Protein AF-A0A958KLE2-F1 (afdb_monomer_lite)

Sequence (297 aa):
MQRKTDLRILAVGPTTRGDQTWERCFNPDGSVCPERVRSQFVGLYTSLSGVELVMHEGAGDAVFAQDPWTPIYTPNGTGRPRVMLNRMGVASRSGEAEARLGTLRRFFREDEILRMPEGAMHEGGDVIIAWSNEHHCWVYFVGRPCKSKGRTNQAGRDALRVAVEANGNRFEEVDFNACSASGGALHLSTCCGFAGPNSDGVLHVIAGQNQLLDTSPFEAHGIKVLWAPRGEEWGSNVLRLPIQDAPLNVQSGYDGVVRVLMDNGYDNVPMSILNWDEVRKIDGSLTCALCVLQVAG

Secondary structure (DSSP, 8-state):
---S-SEEEE--PPPSS-TTSGGGSS-TTS-S-HHHHHHHHHHHHHHTTTS-B------GGGG-TTTTEEEE--GGG-S--EEEEP--SSGGGTTHHHHTHHHHTTT--GGGEEEPPTT----GGGEEEEEETTTTEEEEEEEEESSS--SS-HHHHHHHHHHHHHTT-EEEEEEE---TTTT--SSHHHHEEEEEE-TTS-EEEEE-TTTBS--HHHHTTTPEEEEPPTT-GGGG--B--SSTTPPEEEETT-HHHHHHHHTTT-TTS-EEEE--HHHHTTT--TTTT-EEEE---

pLDDT: mean 83.5, std 15.29, range [36.09, 98.5]

Radius of gyration: 17.72 Å; chains: 1; bounding box: 44×48×45 Å

Foldseek 3Di:
DADFPFWAWEQADADPPDPPQQCQADDPVPLFDSVVQVVLLVLLVVLQPPHHYDYDHDGHLLLQAQWQKAWQDAQNLPDFTAIEGFAWLDPVCGCSNVSCVVVVVVFDDPVRYHYQDPPFFTTRLQWDWDAQPVQSAIETEGEDEDDDSARGDPSNLVVVQVVNVVRVHHYHYWYFHADPPPDADNHPLQFKAWQAQAPVRQTEIEGEPRGTPDPVRCVVRRYDYFYQDPVLRRQSNWDFDPGPLRAIETEPPRVSVVVSNVVVHNPVRHYRYGHCVSVVVVVDDSNSSIDMYGGRD

Structure (mmCIF, N/CA/C/O backbone):
data_AF-A0A958KLE2-F1
#
_entry.id   AF-A0A958KLE2-F1
#
loop_
_atom_site.group_PDB
_atom_site.id
_atom_site.type_symbol
_atom_site.label_atom_id
_atom_site.label_alt_id
_atom_site.label_comp_id
_atom_site.label_asym_id
_atom_site.label_entity_id
_atom_site.label_seq_id
_atom_site.pdbx_PDB_ins_code
_atom_site.Cartn_x
_atom_site.Cartn_y
_atom_site.Cartn_z
_atom_site.occupancy
_atom_site.B_iso_or_equiv
_atom_site.auth_seq_id
_atom_site.auth_comp_id
_atom_site.auth_asym_id
_atom_site.auth_atom_id
_atom_site.pdbx_PDB_model_num
ATOM 1 N N . MET A 1 1 ? -16.958 -7.853 -5.750 1.00 45.19 1 MET A N 1
ATOM 2 C CA . MET A 1 1 ? -16.789 -6.391 -5.919 1.00 45.19 1 MET A CA 1
ATOM 3 C C . MET A 1 1 ? -17.741 -5.692 -4.951 1.00 45.19 1 MET A C 1
ATOM 5 O O . MET A 1 1 ? -18.947 -5.871 -5.080 1.00 45.19 1 MET A O 1
ATOM 9 N N . GLN A 1 2 ? -17.219 -5.037 -3.911 1.00 45.16 2 GLN A N 1
ATOM 10 C CA . GLN A 1 2 ? -18.017 -4.389 -2.857 1.00 45.16 2 GLN A CA 1
ATOM 11 C C . GLN A 1 2 ? -18.715 -3.123 -3.378 1.00 45.16 2 GLN A C 1
ATOM 13 O O . GLN A 1 2 ? -18.197 -2.441 -4.261 1.00 45.16 2 GLN A O 1
ATOM 18 N N . ARG A 1 3 ? -19.898 -2.814 -2.828 1.00 39.34 3 ARG A N 1
ATOM 19 C CA . ARG A 1 3 ? -20.612 -1.559 -3.104 1.00 39.34 3 ARG A CA 1
ATOM 20 C C . ARG A 1 3 ? -19.790 -0.376 -2.584 1.00 39.34 3 ARG A C 1
ATOM 22 O O . ARG A 1 3 ? -19.204 -0.451 -1.513 1.00 39.34 3 ARG A O 1
ATOM 29 N N . LYS A 1 4 ? -19.804 0.703 -3.363 1.00 44.75 4 LYS A N 1
ATOM 30 C CA . LYS A 1 4 ? -19.046 1.966 -3.274 1.00 44.75 4 LYS A CA 1
ATOM 31 C C . LYS A 1 4 ? -19.125 2.775 -1.966 1.00 44.75 4 LYS A C 1
ATOM 33 O O . LYS A 1 4 ? -18.672 3.914 -1.956 1.00 44.75 4 LYS A O 1
ATOM 38 N N . THR A 1 5 ? -19.731 2.279 -0.901 1.00 45.41 5 THR A N 1
ATOM 39 C CA . THR A 1 5 ? -20.082 3.119 0.246 1.00 45.41 5 THR A CA 1
ATOM 40 C C . THR A 1 5 ? -19.081 2.910 1.380 1.00 45.41 5 THR A C 1
ATOM 42 O O . THR A 1 5 ? -19.018 1.824 1.949 1.00 45.41 5 THR A O 1
ATOM 45 N N . ASP A 1 6 ? -18.302 3.968 1.648 1.00 61.88 6 ASP A N 1
ATOM 46 C CA . ASP A 1 6 ? -17.574 4.274 2.899 1.00 61.88 6 ASP A CA 1
ATOM 47 C C . ASP A 1 6 ? -16.031 4.125 2.900 1.00 61.88 6 ASP A C 1
ATOM 49 O O . ASP A 1 6 ? -15.389 4.063 3.951 1.00 61.88 6 ASP A O 1
ATOM 53 N N . LEU A 1 7 ? -15.387 4.148 1.726 1.00 63.34 7 LEU A N 1
ATOM 54 C CA . LEU A 1 7 ? -13.928 4.329 1.617 1.00 63.34 7 LEU A CA 1
ATOM 55 C C . LEU A 1 7 ? -13.588 5.798 1.306 1.00 63.34 7 LEU A C 1
ATOM 57 O O . LEU A 1 7 ? -14.088 6.358 0.331 1.00 63.34 7 LEU A O 1
ATOM 61 N N . ARG A 1 8 ? -12.720 6.420 2.116 1.00 67.38 8 ARG A N 1
ATOM 62 C CA . ARG A 1 8 ? -12.165 7.773 1.902 1.00 67.38 8 ARG A CA 1
ATOM 63 C C . ARG A 1 8 ? -10.648 7.700 1.838 1.00 67.38 8 ARG A C 1
ATOM 65 O O . ARG A 1 8 ? -10.031 6.985 2.616 1.00 67.38 8 ARG A O 1
ATOM 72 N N . ILE A 1 9 ? -10.008 8.454 0.954 1.00 64.88 9 ILE A N 1
ATOM 73 C CA . ILE A 1 9 ? -8.556 8.333 0.786 1.00 64.88 9 ILE A CA 1
ATOM 74 C C . ILE A 1 9 ? -7.879 9.552 1.378 1.00 64.88 9 ILE A C 1
ATOM 76 O O . ILE A 1 9 ? -8.063 10.694 0.962 1.00 64.88 9 ILE A O 1
ATOM 80 N N . LEU A 1 10 ? -7.066 9.284 2.387 1.00 64.44 10 LEU A N 1
ATOM 81 C CA . LEU A 1 10 ? -6.225 10.277 3.004 1.00 64.44 10 LEU A CA 1
ATOM 82 C C . LEU A 1 10 ? -4.950 10.416 2.174 1.00 64.44 10 LEU A C 1
ATOM 84 O O . LEU A 1 10 ? -4.008 9.635 2.286 1.00 64.44 10 LEU A O 1
ATOM 88 N N . ALA A 1 11 ? -4.928 11.431 1.323 1.00 61.03 11 ALA A N 1
ATOM 89 C CA . ALA A 1 11 ? -3.731 11.832 0.607 1.00 61.03 11 ALA A CA 1
ATOM 90 C C . ALA A 1 11 ? -3.009 12.911 1.412 1.00 61.03 11 ALA A C 1
ATOM 92 O O . ALA A 1 11 ? -3.401 14.076 1.399 1.00 61.03 11 ALA A O 1
ATOM 93 N N . VAL A 1 12 ? -1.942 12.547 2.119 1.00 55.44 12 VAL A N 1
ATOM 94 C CA . VAL A 1 12 ? -1.115 13.558 2.787 1.00 55.44 12 VAL A CA 1
ATOM 95 C C . VAL A 1 12 ? -0.144 14.121 1.758 1.00 55.44 12 VAL A C 1
ATOM 97 O O . VAL A 1 12 ? 0.972 13.648 1.607 1.00 55.44 12 VAL A O 1
ATOM 100 N N . GLY A 1 13 ? -0.585 15.142 1.029 1.00 49.88 13 GLY A N 1
ATOM 101 C CA . GLY A 1 13 ? 0.318 16.011 0.283 1.00 49.88 13 GLY A CA 1
ATOM 102 C C . GLY A 1 13 ? 0.512 17.343 1.005 1.00 49.88 13 GLY A C 1
ATOM 103 O O . GLY A 1 13 ? -0.393 17.763 1.731 1.00 49.88 13 GLY A O 1
ATOM 104 N N . PRO A 1 14 ? 1.624 18.057 0.759 1.00 46.06 14 PRO A N 1
ATOM 105 C CA . PRO A 1 14 ? 1.741 19.460 1.130 1.00 46.06 14 PRO A CA 1
ATOM 106 C C . PRO A 1 14 ? 0.511 20.199 0.605 1.00 46.06 14 PRO A C 1
ATOM 108 O O . PRO A 1 14 ? 0.087 19.981 -0.538 1.00 46.06 14 PRO A O 1
ATOM 111 N N . THR A 1 15 ? -0.108 21.040 1.432 1.00 40.16 15 THR A N 1
ATOM 112 C CA . THR A 1 15 ? -1.260 21.812 0.976 1.00 40.16 15 THR A CA 1
ATOM 113 C C . THR A 1 15 ? -0.861 22.645 -0.235 1.00 40.16 15 THR A C 1
ATOM 115 O O . THR A 1 15 ? 0.204 23.254 -0.297 1.00 40.16 15 THR A O 1
ATOM 118 N N . THR A 1 16 ? -1.744 22.686 -1.228 1.00 41.38 16 THR A N 1
ATOM 119 C CA . THR A 1 16 ? -1.600 23.523 -2.427 1.00 41.38 16 THR A CA 1
ATOM 120 C C . THR A 1 16 ? -1.745 25.020 -2.124 1.00 41.38 16 THR A C 1
ATOM 122 O O . THR A 1 16 ? -1.714 25.838 -3.043 1.00 41.38 16 THR A O 1
ATOM 125 N N . ARG A 1 17 ? -1.922 25.396 -0.849 1.00 36.09 17 ARG A N 1
ATOM 126 C CA . ARG A 1 17 ? -2.087 26.775 -0.393 1.00 36.09 17 ARG A CA 1
ATOM 127 C C . ARG A 1 17 ? -0.747 27.344 0.071 1.00 36.09 17 ARG A C 1
ATOM 129 O O . ARG A 1 17 ? -0.400 27.254 1.240 1.00 36.09 17 ARG A O 1
ATOM 136 N N . GLY A 1 18 ? -0.057 27.992 -0.863 1.00 40.31 18 GLY A N 1
ATOM 137 C CA . GLY A 1 18 ? 1.113 28.830 -0.604 1.00 40.31 18 GLY A CA 1
ATOM 138 C C . GLY A 1 18 ? 2.408 28.225 -1.136 1.00 40.31 18 GLY A C 1
ATOM 139 O O . GLY A 1 18 ? 2.685 27.047 -0.945 1.00 40.31 18 GLY A O 1
ATOM 140 N N . ASP A 1 19 ? 3.220 29.055 -1.786 1.00 44.06 19 ASP A N 1
ATOM 141 C CA . ASP A 1 19 ? 4.473 28.649 -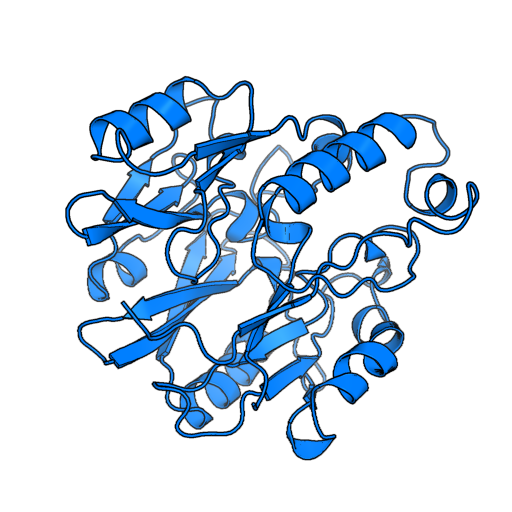2.437 1.00 44.06 19 ASP A CA 1
ATOM 142 C C . ASP A 1 19 ? 5.565 28.175 -1.451 1.00 44.06 19 ASP A C 1
ATOM 144 O O . ASP A 1 19 ? 6.591 27.652 -1.865 1.00 44.06 19 ASP A O 1
ATOM 148 N N . GLN A 1 20 ? 5.337 28.284 -0.136 1.00 43.31 20 GLN A N 1
ATOM 149 C CA . GLN A 1 20 ? 6.356 28.067 0.902 1.00 43.31 20 GLN A CA 1
ATOM 150 C C . GLN A 1 20 ? 6.377 26.656 1.531 1.00 43.31 20 GLN A C 1
ATOM 152 O O . GLN A 1 20 ? 7.284 26.355 2.309 1.00 43.31 20 GLN A O 1
ATOM 157 N N . THR A 1 21 ? 5.405 25.778 1.248 1.00 48.81 21 THR A N 1
ATOM 158 C CA . THR A 1 21 ? 5.338 24.423 1.848 1.00 48.81 21 THR A CA 1
ATOM 159 C C . THR A 1 21 ? 6.191 23.386 1.114 1.00 48.81 21 THR A C 1
ATOM 161 O O . THR A 1 21 ? 6.756 22.499 1.754 1.00 48.81 21 THR A O 1
ATOM 164 N N . TRP A 1 22 ? 6.349 23.508 -0.206 1.00 49.12 22 TRP A N 1
ATOM 165 C CA . TRP A 1 22 ? 7.116 22.542 -1.005 1.00 49.12 22 TRP A CA 1
ATOM 166 C C . TRP A 1 22 ? 8.630 22.670 -0.796 1.00 49.12 22 TRP A C 1
ATOM 168 O O . TRP A 1 22 ? 9.321 21.658 -0.772 1.00 49.12 22 TRP A O 1
ATOM 178 N N . GLU A 1 23 ? 9.144 23.877 -0.542 1.00 48.19 23 GLU A N 1
ATOM 179 C CA . GLU A 1 23 ? 10.575 24.119 -0.278 1.00 48.19 23 GLU A CA 1
ATOM 180 C C . GLU A 1 23 ? 11.075 23.453 1.017 1.00 48.19 23 GLU A C 1
ATOM 182 O O . GLU A 1 23 ? 12.264 23.183 1.160 1.00 48.19 23 GLU A O 1
ATOM 187 N N . ARG A 1 24 ? 10.172 23.147 1.961 1.00 47.25 24 ARG A N 1
ATOM 188 C CA . ARG A 1 24 ? 10.500 22.532 3.262 1.00 47.25 24 ARG A CA 1
ATOM 189 C C . ARG A 1 24 ? 10.451 21.004 3.264 1.00 47.25 24 ARG A C 1
ATOM 191 O O . ARG A 1 24 ? 10.742 20.393 4.291 1.00 47.25 24 ARG A O 1
ATOM 198 N N . CYS A 1 25 ? 10.030 20.385 2.163 1.00 50.00 25 CYS A N 1
ATOM 199 C CA . CYS A 1 25 ? 9.857 18.934 2.085 1.00 50.00 25 CYS A CA 1
ATOM 200 C C . CYS A 1 25 ? 11.073 18.198 1.504 1.00 50.00 25 CYS A C 1
ATOM 202 O O . CYS A 1 25 ? 11.078 16.974 1.497 1.00 50.00 25 CYS A O 1
ATOM 204 N N . PHE A 1 26 ? 12.107 18.913 1.044 1.00 60.56 26 PHE A N 1
ATOM 205 C CA . PHE A 1 26 ? 13.147 18.334 0.191 1.00 60.56 26 PHE A CA 1
ATOM 206 C C . PHE A 1 26 ? 14.554 18.835 0.534 1.00 60.56 26 PHE A C 1
ATOM 208 O O . PHE A 1 26 ? 14.713 19.903 1.126 1.00 60.56 26 PHE A O 1
ATOM 215 N N . ASN A 1 27 ? 15.568 18.029 0.195 1.00 52.06 27 ASN A N 1
ATOM 216 C CA . ASN A 1 27 ? 16.957 18.244 0.601 1.00 52.06 27 ASN A CA 1
ATOM 217 C C . ASN A 1 27 ? 17.449 19.672 0.271 1.00 52.06 27 ASN A C 1
ATOM 219 O O . ASN A 1 27 ? 17.323 20.107 -0.878 1.00 52.06 27 ASN A O 1
ATOM 223 N N . PRO A 1 28 ? 18.085 20.383 1.226 1.00 46.16 28 PRO A N 1
ATOM 224 C CA . PRO A 1 28 ? 18.619 21.731 1.006 1.00 46.16 28 PRO A CA 1
ATOM 225 C C . PRO A 1 28 ? 19.746 21.802 -0.040 1.00 46.16 28 PRO A C 1
ATOM 227 O O . PRO A 1 28 ? 20.159 22.894 -0.418 1.00 46.16 28 PRO A O 1
ATOM 230 N N . ASP A 1 29 ? 20.273 20.652 -0.474 1.00 59.03 29 ASP A N 1
ATOM 231 C CA . ASP A 1 29 ? 21.365 20.536 -1.445 1.00 59.03 29 ASP A CA 1
ATOM 232 C C . ASP A 1 29 ? 20.912 20.663 -2.913 1.00 59.03 29 ASP A C 1
ATOM 234 O O . ASP A 1 29 ? 21.751 20.672 -3.813 1.00 59.03 29 ASP A O 1
ATOM 238 N N . GLY A 1 30 ? 19.601 20.767 -3.167 1.00 56.78 30 GLY A N 1
ATOM 239 C CA . GLY A 1 30 ? 19.040 20.905 -4.513 1.00 56.78 30 GLY A CA 1
ATOM 240 C C . GLY A 1 30 ? 19.018 19.611 -5.336 1.00 56.78 30 GLY A C 1
ATOM 241 O O . GLY A 1 30 ? 18.778 19.664 -6.541 1.00 56.78 30 GLY A O 1
ATOM 242 N N . SER A 1 31 ? 19.241 18.444 -4.718 1.00 66.94 31 SER A N 1
ATOM 243 C CA . SER A 1 31 ? 19.187 17.130 -5.391 1.00 66.94 31 SER A CA 1
ATOM 244 C C . SER A 1 31 ? 17.811 16.794 -5.995 1.00 66.94 31 SER A C 1
ATOM 246 O O . SER A 1 31 ? 17.706 15.997 -6.936 1.00 66.94 31 SER A O 1
ATOM 248 N N . VAL A 1 32 ? 16.762 17.446 -5.497 1.00 71.25 32 VAL A N 1
ATOM 249 C CA . VAL A 1 32 ? 15.355 17.274 -5.876 1.00 71.25 32 VAL A CA 1
ATOM 250 C C . VAL A 1 32 ? 14.765 18.597 -6.347 1.00 71.25 32 VAL A C 1
ATOM 252 O O . VAL A 1 32 ? 15.048 19.648 -5.779 1.00 71.25 32 VAL A O 1
ATOM 255 N N . CYS A 1 33 ? 13.922 18.545 -7.381 1.00 73.94 33 CYS A N 1
ATOM 256 C CA . CYS A 1 33 ? 13.215 19.716 -7.901 1.00 73.94 33 CYS A CA 1
ATOM 257 C C . CYS A 1 33 ? 11.789 19.795 -7.313 1.00 73.94 33 CYS A C 1
ATOM 259 O O . CYS A 1 33 ? 10.930 19.010 -7.730 1.00 73.94 33 CYS A O 1
ATOM 261 N N . PRO A 1 34 ? 11.488 20.740 -6.396 1.00 72.75 34 PRO A N 1
ATOM 262 C CA . PRO A 1 34 ? 10.192 20.791 -5.708 1.00 72.75 34 PRO A CA 1
ATOM 263 C C . PRO A 1 34 ? 8.994 20.946 -6.652 1.00 72.75 34 PRO A C 1
ATOM 265 O O . PRO A 1 34 ? 7.952 20.329 -6.442 1.00 72.75 34 PRO A O 1
ATOM 268 N N . GLU A 1 35 ? 9.145 21.721 -7.730 1.00 76.56 35 GLU A N 1
ATOM 269 C CA . GLU A 1 35 ? 8.100 21.903 -8.747 1.00 76.56 35 GLU A CA 1
ATOM 270 C C . GLU A 1 35 ? 7.772 20.601 -9.478 1.00 76.56 35 GLU A C 1
ATOM 272 O O . GLU A 1 35 ? 6.602 20.281 -9.708 1.00 76.56 35 GLU A O 1
ATOM 277 N N . ARG A 1 36 ? 8.802 19.819 -9.820 1.00 82.88 36 ARG A N 1
ATOM 278 C CA . ARG A 1 36 ? 8.600 18.512 -10.441 1.00 82.88 36 ARG A CA 1
ATOM 279 C C . ARG A 1 36 ? 7.947 17.556 -9.462 1.00 82.88 36 ARG A C 1
ATOM 281 O O . ARG A 1 36 ? 6.964 16.940 -9.846 1.00 82.88 36 ARG A O 1
ATOM 288 N N . VAL A 1 37 ? 8.402 17.489 -8.208 1.00 80.38 37 VAL A N 1
ATOM 289 C CA . VAL A 1 37 ? 7.748 16.654 -7.188 1.00 80.38 37 VAL A CA 1
ATOM 290 C C . VAL A 1 37 ? 6.266 17.019 -7.065 1.00 80.38 37 VAL A C 1
ATOM 292 O O . VAL A 1 37 ? 5.408 16.147 -7.177 1.00 80.38 37 VAL A O 1
ATOM 295 N N . ARG A 1 38 ? 5.935 18.311 -6.958 1.00 79.62 38 ARG A N 1
ATOM 296 C CA . ARG A 1 38 ? 4.542 18.779 -6.948 1.00 79.62 38 ARG A CA 1
ATOM 297 C C . ARG A 1 38 ? 3.756 18.279 -8.162 1.00 79.62 38 ARG A C 1
ATOM 299 O O . ARG A 1 38 ? 2.644 17.785 -7.998 1.00 79.62 38 ARG A O 1
ATOM 306 N N . SER A 1 39 ? 4.322 18.386 -9.362 1.00 84.06 39 SER A N 1
ATOM 307 C CA . SER A 1 39 ? 3.691 17.898 -10.595 1.00 84.06 39 SER A CA 1
ATOM 308 C C . SER A 1 39 ? 3.446 16.382 -10.569 1.00 84.06 39 SER A C 1
ATOM 310 O O . SER A 1 39 ? 2.368 15.927 -10.950 1.00 84.06 39 SER A O 1
ATOM 312 N N . GLN A 1 40 ? 4.389 15.599 -10.035 1.00 88.19 40 GLN A N 1
ATOM 313 C CA . GLN A 1 40 ? 4.259 14.142 -9.889 1.00 88.19 40 GLN A CA 1
ATOM 314 C C . GLN A 1 40 ? 3.117 13.760 -8.929 1.00 88.19 40 GLN A C 1
ATOM 316 O O . GLN A 1 40 ? 2.287 12.910 -9.263 1.00 88.19 40 GLN A O 1
ATOM 321 N N . PHE A 1 41 ? 2.995 14.453 -7.791 1.00 85.44 41 PHE A N 1
ATOM 322 C CA . PHE A 1 41 ? 1.872 14.276 -6.860 1.00 85.44 41 PHE A CA 1
ATOM 323 C C . PHE A 1 41 ? 0.529 14.688 -7.473 1.00 85.44 41 PHE A C 1
ATOM 325 O O . PHE A 1 41 ? -0.457 13.972 -7.322 1.00 85.44 41 PHE A O 1
ATOM 332 N N . VAL A 1 42 ? 0.477 15.807 -8.204 1.00 84.06 42 VAL A N 1
ATOM 333 C CA . VAL A 1 42 ? -0.739 16.233 -8.921 1.00 84.06 42 VAL A CA 1
ATOM 334 C C . VAL A 1 42 ? -1.155 15.194 -9.964 1.00 84.06 42 VAL A C 1
ATOM 336 O O . VAL A 1 42 ? -2.346 14.896 -10.072 1.00 84.06 42 VAL A O 1
ATOM 339 N N . GLY A 1 43 ? -0.199 14.612 -10.694 1.00 87.94 43 GLY A N 1
ATOM 340 C CA . GLY A 1 43 ? -0.454 13.526 -11.641 1.00 87.94 43 GLY A CA 1
ATOM 341 C C . GLY A 1 43 ? -1.101 12.317 -10.966 1.00 87.94 43 GLY A C 1
ATOM 342 O O . GLY A 1 43 ? -2.148 11.851 -11.419 1.00 87.94 43 GLY A O 1
ATOM 343 N N . LEU A 1 44 ? -0.547 11.877 -9.830 1.00 88.62 44 LEU A N 1
ATOM 344 C CA . LEU A 1 44 ? -1.151 10.815 -9.027 1.00 88.62 44 LEU A CA 1
ATOM 345 C C . LEU A 1 44 ? -2.558 11.200 -8.568 1.00 88.62 44 LEU A C 1
ATOM 347 O O . LEU A 1 44 ? -3.497 10.474 -8.855 1.00 88.62 44 LEU A O 1
ATOM 351 N N . TYR A 1 45 ? -2.755 12.348 -7.926 1.00 84.94 45 TYR A N 1
ATOM 352 C CA . TYR A 1 45 ? -4.070 12.742 -7.406 1.00 84.94 45 TYR A CA 1
ATOM 353 C C . TYR A 1 45 ? -5.139 12.878 -8.491 1.00 84.94 45 TYR A C 1
ATOM 355 O O . TYR A 1 45 ? -6.291 12.514 -8.265 1.00 84.94 45 TYR A O 1
ATOM 363 N N . THR A 1 46 ? -4.755 13.332 -9.683 1.00 85.69 46 THR A N 1
ATOM 364 C CA . THR A 1 46 ? -5.658 13.423 -10.838 1.00 85.69 46 THR A CA 1
ATOM 365 C C . THR A 1 46 ? -6.095 12.039 -11.326 1.00 85.69 46 THR A C 1
ATOM 367 O O . THR A 1 46 ? -7.240 11.877 -11.744 1.00 85.69 46 THR A O 1
ATOM 370 N N . SER A 1 47 ? -5.226 11.025 -11.226 1.00 87.19 47 SER A N 1
ATOM 371 C CA . SER A 1 47 ? -5.576 9.639 -11.575 1.00 87.19 47 SER A CA 1
ATOM 372 C C . SER A 1 47 ? -6.630 9.030 -10.637 1.00 87.19 47 SER A C 1
ATOM 374 O O . SER A 1 47 ? -7.398 8.163 -11.046 1.00 87.19 47 SER A O 1
ATOM 376 N N . LEU A 1 48 ? -6.731 9.507 -9.391 1.00 81.50 48 LEU A N 1
ATOM 377 C CA . LEU A 1 48 ? -7.633 8.964 -8.364 1.00 81.50 48 LEU A CA 1
ATOM 378 C C . LEU A 1 48 ? -9.040 9.577 -8.448 1.00 81.50 48 LEU A C 1
ATOM 380 O O . LEU A 1 48 ? -9.673 9.855 -7.430 1.00 81.50 48 LEU A O 1
ATOM 384 N N . SER A 1 49 ? -9.533 9.833 -9.661 1.00 69.81 49 SER A N 1
ATOM 385 C CA . SER A 1 49 ? -10.843 10.454 -9.871 1.00 69.81 49 SER A CA 1
ATOM 386 C C . SER A 1 49 ? -11.968 9.684 -9.156 1.00 69.81 49 SER A C 1
ATOM 388 O O . SER A 1 49 ? -11.973 8.455 -9.115 1.00 69.81 49 SER A O 1
ATOM 390 N N . GLY A 1 50 ? -12.930 10.409 -8.576 1.00 67.31 50 GLY A N 1
ATOM 391 C CA . GLY A 1 50 ? -14.055 9.807 -7.843 1.00 67.31 50 GLY A CA 1
ATOM 392 C C . GLY A 1 50 ? -13.773 9.473 -6.375 1.00 67.31 50 GLY A C 1
ATOM 393 O O . GLY A 1 50 ? -14.595 8.819 -5.735 1.00 67.31 50 GLY A O 1
ATOM 394 N N . VAL A 1 51 ? -12.646 9.941 -5.840 1.00 72.00 51 VAL A N 1
ATOM 395 C CA . VAL A 1 51 ? -12.227 9.754 -4.452 1.00 72.00 51 VAL A CA 1
ATOM 396 C C . VAL A 1 51 ? -12.149 11.099 -3.731 1.00 72.00 51 VAL A C 1
ATOM 398 O O . VAL A 1 51 ? -11.632 12.073 -4.274 1.00 72.00 51 VAL A O 1
ATOM 401 N N . GLU A 1 52 ? -12.626 11.158 -2.485 1.00 75.50 52 GLU A N 1
ATOM 402 C CA . GLU A 1 52 ? -12.374 12.311 -1.616 1.00 75.50 52 GLU A CA 1
ATOM 403 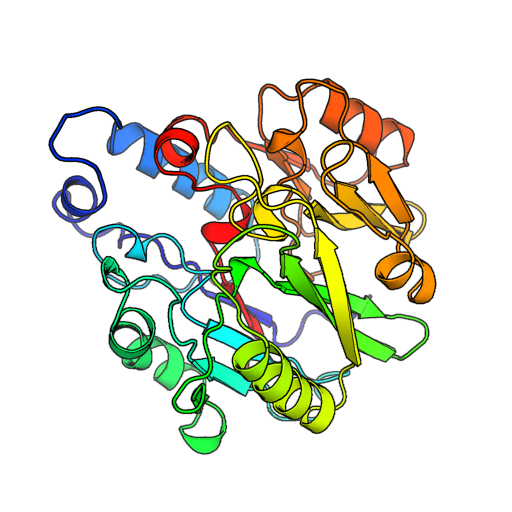C C . GLU A 1 52 ? -10.917 12.293 -1.141 1.00 75.50 52 GLU A C 1
ATOM 405 O O . GLU A 1 52 ? -10.512 11.364 -0.440 1.00 75.50 52 GLU A O 1
ATOM 410 N N . LEU A 1 53 ? -10.154 13.325 -1.513 1.00 75.44 53 LEU A N 1
ATOM 411 C CA . LEU A 1 53 ? -8.781 13.543 -1.062 1.00 75.44 53 LEU A CA 1
ATOM 412 C C . LEU A 1 53 ? -8.765 14.503 0.126 1.00 75.44 53 LEU A C 1
ATOM 414 O O . LEU A 1 53 ? -9.257 15.631 0.046 1.00 75.44 53 LEU A O 1
ATOM 418 N N . VAL A 1 54 ? -8.147 14.073 1.220 1.00 75.25 54 VAL A N 1
ATOM 419 C CA . VAL A 1 54 ? -7.986 14.892 2.424 1.00 75.25 54 VAL A CA 1
ATOM 420 C C . VAL A 1 54 ? -6.522 15.284 2.576 1.00 75.25 54 VAL A C 1
ATOM 422 O O . VAL A 1 54 ? -5.693 14.440 2.878 1.00 75.25 54 VAL A O 1
ATOM 425 N N . MET A 1 55 ? -6.216 16.569 2.409 1.00 73.69 55 MET A N 1
ATOM 426 C CA . MET A 1 55 ? -4.847 17.089 2.520 1.00 73.69 55 MET A CA 1
ATOM 427 C C . MET A 1 55 ? -4.469 17.380 3.979 1.00 73.69 55 MET A C 1
ATOM 429 O O . MET A 1 55 ? -5.305 17.851 4.758 1.00 73.69 55 MET A O 1
ATOM 433 N N . HIS A 1 56 ? -3.202 17.157 4.333 1.00 70.31 56 HIS A N 1
ATOM 434 C CA . HIS A 1 56 ? -2.638 17.487 5.643 1.00 70.31 56 HIS A CA 1
ATOM 435 C C . HIS A 1 56 ? -1.304 18.223 5.485 1.00 70.31 56 HIS A C 1
ATOM 437 O O . HIS A 1 56 ? -0.469 17.842 4.671 1.00 70.31 56 HIS A O 1
ATOM 443 N N . GLU A 1 57 ? -1.104 19.273 6.276 1.00 67.81 57 GLU A N 1
ATOM 444 C CA . GLU A 1 57 ? 0.110 20.091 6.239 1.00 67.81 57 GLU A CA 1
ATOM 445 C C . GLU A 1 57 ? 1.252 19.435 7.010 1.00 67.81 57 GLU A C 1
ATOM 447 O O . GLU A 1 57 ? 1.117 19.150 8.194 1.00 67.81 57 GLU A O 1
ATOM 452 N N . GLY A 1 58 ? 2.397 19.248 6.355 1.00 66.06 58 GLY A N 1
ATOM 453 C CA . GLY A 1 58 ? 3.601 18.693 6.965 1.00 66.06 58 GLY A CA 1
ATOM 454 C C . GLY A 1 58 ? 4.877 19.201 6.292 1.00 66.06 58 GLY A C 1
ATOM 455 O O . GLY A 1 58 ? 4.816 19.970 5.333 1.00 66.06 58 GLY A O 1
ATOM 456 N N . ALA A 1 59 ? 6.030 18.779 6.811 1.00 61.16 59 ALA A N 1
ATOM 457 C CA . ALA A 1 59 ? 7.356 19.085 6.270 1.00 61.16 59 ALA A CA 1
ATOM 458 C C . ALA A 1 59 ? 8.236 17.822 6.220 1.00 61.16 59 ALA A C 1
ATOM 460 O O . ALA A 1 59 ? 7.977 16.858 6.941 1.00 61.16 59 ALA A O 1
ATOM 461 N N . GLY A 1 60 ? 9.284 17.837 5.393 1.00 67.69 60 GLY A N 1
ATOM 462 C CA . GLY A 1 60 ? 10.167 16.687 5.149 1.00 67.69 60 GLY A CA 1
ATOM 463 C C . GLY A 1 60 ? 9.433 15.457 4.599 1.00 67.69 60 GLY A C 1
ATOM 464 O O . GLY A 1 60 ? 8.535 15.582 3.764 1.00 67.69 60 GLY A O 1
ATOM 465 N N . ASP A 1 61 ? 9.752 14.284 5.155 1.00 70.25 61 ASP A N 1
ATOM 466 C CA . ASP A 1 61 ? 9.119 12.984 4.858 1.00 70.25 61 ASP A CA 1
ATOM 467 C C . A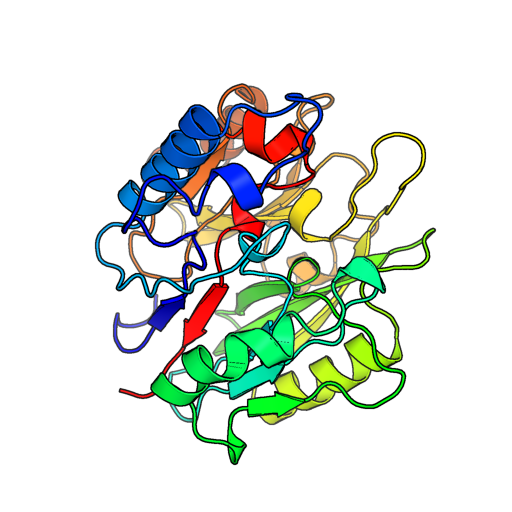SP A 1 61 ? 7.623 12.943 5.196 1.00 70.25 61 ASP A C 1
ATOM 469 O O . ASP A 1 61 ? 6.955 11.925 4.997 1.00 70.25 61 ASP A O 1
ATOM 473 N N . ALA A 1 62 ? 7.053 14.053 5.683 1.00 66.25 62 ALA A N 1
ATOM 474 C CA . ALA A 1 62 ? 5.651 14.096 6.019 1.00 66.25 62 ALA A CA 1
ATOM 475 C C . ALA A 1 62 ? 4.730 13.836 4.814 1.00 66.25 62 ALA A C 1
ATOM 477 O O . ALA A 1 62 ? 3.592 13.403 4.994 1.00 66.25 62 ALA A O 1
ATOM 478 N N . VAL A 1 63 ? 5.229 14.057 3.597 1.00 72.06 63 VAL A N 1
ATOM 479 C CA . VAL A 1 63 ? 4.538 13.736 2.343 1.00 72.06 63 VAL A CA 1
ATOM 480 C C . VAL A 1 63 ? 4.299 12.228 2.148 1.00 72.06 63 VAL A C 1
ATOM 482 O O . VAL A 1 63 ? 3.436 11.820 1.372 1.00 72.06 63 VAL A O 1
ATOM 485 N N . PHE A 1 64 ? 5.016 11.376 2.883 1.00 82.19 64 PHE A N 1
ATOM 486 C CA . PHE A 1 64 ? 4.795 9.935 2.884 1.00 82.19 64 PHE A CA 1
ATOM 487 C C . PHE A 1 64 ? 3.686 9.564 3.868 1.00 82.19 64 PHE A C 1
ATOM 489 O O . PHE A 1 64 ? 3.915 9.150 5.005 1.00 82.19 64 PHE A O 1
ATOM 496 N N . ALA A 1 65 ? 2.451 9.760 3.405 1.00 83.94 65 ALA A N 1
ATOM 497 C CA . ALA A 1 65 ? 1.209 9.492 4.119 1.00 83.94 65 ALA A CA 1
ATOM 498 C C . ALA A 1 65 ? 1.068 8.053 4.634 1.00 83.94 65 ALA A C 1
ATOM 500 O O . ALA A 1 65 ? 0.294 7.825 5.561 1.00 83.94 65 ALA A O 1
ATOM 501 N N . GLN A 1 66 ? 1.729 7.088 3.992 1.00 88.81 66 GLN A N 1
ATOM 502 C CA . GLN A 1 66 ? 1.510 5.667 4.252 1.00 88.81 66 GLN A CA 1
ATOM 503 C C . GLN A 1 66 ? 2.066 5.223 5.608 1.00 88.81 66 GLN A C 1
ATOM 505 O O . GLN A 1 66 ? 1.426 4.444 6.302 1.00 88.81 66 GLN A O 1
ATOM 510 N N . ASP A 1 67 ? 3.243 5.705 6.004 1.00 90.56 67 ASP A N 1
ATOM 511 C CA . ASP A 1 67 ? 3.976 5.107 7.125 1.00 90.56 67 ASP A CA 1
ATOM 512 C C . ASP A 1 67 ? 3.441 5.422 8.530 1.00 90.56 67 ASP A C 1
ATOM 514 O O . ASP A 1 67 ? 3.415 4.504 9.357 1.00 90.56 67 ASP A O 1
ATOM 518 N N . PRO A 1 68 ? 3.005 6.662 8.839 1.00 90.12 68 PRO A N 1
ATOM 519 C CA . PRO A 1 68 ? 2.647 7.064 10.202 1.00 90.12 68 PRO A CA 1
ATOM 520 C C . PRO A 1 68 ? 1.400 6.386 10.780 1.00 90.12 68 PRO A C 1
ATOM 522 O O . PRO A 1 68 ? 1.129 6.522 11.976 1.00 90.12 68 PRO A O 1
ATOM 525 N N . TRP A 1 69 ? 0.633 5.656 9.973 1.00 89.81 69 TRP A N 1
ATOM 526 C CA . TRP A 1 69 ? -0.536 4.919 10.438 1.00 89.81 69 TRP A CA 1
ATOM 527 C C . TRP A 1 69 ? -0.839 3.695 9.579 1.00 89.81 69 TRP A C 1
ATOM 529 O O . TRP A 1 69 ? -0.419 3.602 8.432 1.00 89.81 69 TRP A O 1
ATOM 539 N N . THR A 1 70 ? -1.631 2.776 10.121 1.00 94.12 70 THR A N 1
ATOM 540 C CA . THR A 1 70 ? -2.135 1.613 9.386 1.00 94.12 70 THR A CA 1
ATOM 541 C C . THR A 1 70 ? -3.654 1.553 9.532 1.00 94.12 70 THR A C 1
ATOM 543 O O . THR A 1 70 ? -4.151 1.429 10.657 1.00 94.12 70 THR A O 1
ATOM 546 N N . PRO A 1 71 ? -4.425 1.667 8.436 1.00 93.12 71 PRO A N 1
ATOM 547 C CA . PRO A 1 71 ? -5.874 1.557 8.503 1.00 93.12 71 PRO A CA 1
ATOM 548 C C . PRO A 1 71 ? -6.277 0.116 8.819 1.00 93.12 71 PRO A C 1
ATOM 550 O O . PRO A 1 71 ? -5.758 -0.828 8.228 1.00 93.12 71 PRO A O 1
ATOM 553 N N . ILE A 1 72 ? -7.234 -0.061 9.723 1.00 94.31 72 ILE A N 1
ATOM 554 C CA . ILE A 1 72 ? -7.805 -1.355 10.096 1.00 94.31 72 ILE A CA 1
ATOM 555 C C . ILE A 1 72 ? -9.259 -1.368 9.626 1.00 94.31 72 ILE A C 1
ATOM 557 O O . ILE A 1 72 ? -10.151 -0.790 10.253 1.00 94.31 72 ILE A O 1
ATOM 561 N N . TYR A 1 73 ? -9.483 -2.000 8.479 1.00 91.75 73 TYR A N 1
ATOM 562 C CA . TYR A 1 73 ? -10.784 -2.069 7.830 1.00 91.75 73 TYR A CA 1
ATOM 563 C C . TYR A 1 73 ? -11.723 -3.032 8.547 1.00 91.75 73 TYR A C 1
ATOM 565 O O . TYR A 1 73 ? -11.318 -3.827 9.388 1.00 91.75 73 TYR A O 1
ATOM 573 N N . THR A 1 74 ? -12.999 -2.978 8.209 1.00 89.00 74 THR A N 1
ATOM 574 C CA . THR A 1 74 ? -14.027 -3.900 8.685 1.00 89.00 74 THR A CA 1
ATOM 575 C C . THR A 1 74 ? -14.501 -4.760 7.520 1.00 89.00 74 THR A C 1
ATOM 577 O O . THR A 1 74 ? -14.736 -4.237 6.420 1.00 89.00 74 THR A O 1
ATOM 580 N N . PRO A 1 75 ? -14.673 -6.075 7.723 1.00 84.50 75 PRO A N 1
ATOM 581 C CA . PRO A 1 75 ? -15.352 -6.913 6.751 1.00 84.50 75 PRO A CA 1
ATOM 582 C C . PRO A 1 75 ? -16.766 -6.383 6.493 1.00 84.50 75 PRO A C 1
ATOM 584 O O . PRO A 1 75 ? -17.509 -6.096 7.428 1.00 84.50 75 PRO A O 1
ATOM 587 N N . ASN A 1 76 ? -17.138 -6.238 5.220 1.00 70.62 76 ASN A N 1
ATOM 588 C CA . ASN A 1 76 ? -18.499 -5.895 4.778 1.00 70.62 76 ASN A CA 1
ATOM 589 C C . ASN A 1 76 ? -19.113 -4.604 5.362 1.00 70.62 76 ASN A C 1
ATOM 591 O O . ASN A 1 76 ? -20.324 -4.421 5.265 1.00 70.62 76 ASN A O 1
ATOM 595 N N . GLY A 1 77 ? -18.312 -3.716 5.961 1.00 64.75 77 GLY A N 1
ATOM 596 C CA . GLY A 1 77 ? -18.807 -2.491 6.601 1.00 64.75 77 GLY A CA 1
ATOM 597 C C . GLY A 1 77 ? -19.639 -2.734 7.867 1.00 64.75 77 GLY A C 1
ATOM 598 O O . GLY A 1 77 ? -20.308 -1.825 8.344 1.00 64.75 77 GLY A O 1
ATOM 599 N N . THR A 1 78 ? -19.626 -3.947 8.435 1.00 63.00 78 THR A N 1
ATOM 600 C CA . THR A 1 78 ? -20.479 -4.320 9.581 1.00 63.00 78 THR A CA 1
ATOM 601 C C . THR A 1 78 ? -19.850 -4.003 10.944 1.00 63.00 78 THR A C 1
ATOM 603 O O . THR A 1 78 ? -20.224 -4.587 11.958 1.00 63.00 78 THR A O 1
ATOM 606 N N . GLY A 1 79 ? -18.887 -3.084 10.993 1.00 75.38 79 GLY A N 1
ATOM 607 C CA . GLY A 1 79 ? -18.179 -2.689 12.207 1.00 75.38 79 GLY A CA 1
ATOM 608 C C . GLY A 1 79 ? -17.689 -1.247 12.135 1.00 75.38 79 GLY A C 1
ATOM 609 O O . GLY A 1 79 ? -17.997 -0.516 11.198 1.00 75.38 79 GLY A O 1
ATOM 610 N N . ARG A 1 80 ? -16.894 -0.836 13.124 1.00 83.88 80 ARG A N 1
ATOM 611 C CA . ARG A 1 80 ? -16.232 0.473 13.108 1.00 83.88 80 ARG A CA 1
ATOM 612 C C . ARG A 1 80 ? -14.820 0.310 12.554 1.00 83.88 80 ARG A C 1
ATOM 614 O O . ARG A 1 80 ? -14.055 -0.457 13.145 1.00 83.88 80 ARG A O 1
ATOM 621 N N . PRO A 1 81 ? -14.467 0.964 11.436 1.00 89.69 81 PRO A N 1
ATOM 622 C CA . PRO A 1 81 ? -13.085 0.979 10.996 1.00 89.69 81 PRO A CA 1
ATOM 623 C C . PRO A 1 81 ? -12.229 1.671 12.054 1.00 89.69 81 PRO A C 1
ATOM 625 O O . PRO A 1 81 ? -12.692 2.548 12.785 1.00 89.69 81 PRO A O 1
ATOM 628 N N . ARG A 1 82 ? -10.978 1.241 12.151 1.00 93.94 82 ARG A N 1
ATOM 629 C CA . ARG A 1 82 ? -10.005 1.768 13.103 1.00 93.94 82 ARG A CA 1
ATOM 630 C C . ARG A 1 82 ? -8.755 2.202 12.364 1.00 93.94 82 ARG A C 1
ATOM 632 O O . ARG A 1 82 ? -8.559 1.891 11.191 1.00 93.94 82 ARG A O 1
ATOM 639 N N . VAL A 1 83 ? -7.878 2.890 13.069 1.00 94.19 83 VAL A N 1
ATOM 640 C CA . VAL A 1 83 ? -6.563 3.266 12.566 1.00 94.19 83 VAL A CA 1
ATOM 641 C C . VAL A 1 83 ? -5.539 3.056 13.668 1.00 94.19 83 VAL A C 1
ATOM 643 O O . VAL A 1 83 ? -5.763 3.435 14.813 1.00 94.19 83 VAL A O 1
ATOM 646 N N . MET A 1 84 ? -4.423 2.419 13.337 1.00 96.00 84 MET A N 1
ATOM 647 C CA . MET A 1 84 ? -3.280 2.292 14.231 1.00 96.00 84 MET A CA 1
ATOM 648 C C . MET A 1 84 ? -2.328 3.456 13.981 1.00 96.00 84 MET A C 1
ATOM 650 O O . MET A 1 84 ? -1.860 3.619 12.861 1.00 96.00 84 MET A O 1
ATOM 654 N N . LEU A 1 85 ? -2.027 4.248 15.007 1.00 94.50 85 LEU A N 1
ATOM 655 C CA . LEU A 1 85 ? -0.910 5.185 15.003 1.00 94.50 85 LEU A CA 1
ATOM 656 C C . LEU A 1 85 ? 0.385 4.408 15.164 1.00 94.50 85 LEU A C 1
ATOM 658 O O . LEU A 1 85 ? 0.612 3.746 16.183 1.00 94.50 85 LEU A O 1
ATOM 662 N N . ASN A 1 86 ? 1.231 4.518 14.155 1.00 94.62 86 ASN A N 1
ATOM 663 C CA . ASN A 1 86 ? 2.461 3.766 14.073 1.00 94.62 86 ASN A CA 1
ATOM 664 C C . ASN A 1 86 ? 3.582 4.431 14.870 1.00 94.62 86 ASN A C 1
ATOM 666 O O . ASN A 1 86 ? 3.601 5.642 15.096 1.00 94.62 86 ASN A O 1
ATOM 670 N N . ARG A 1 87 ? 4.544 3.612 15.296 1.00 93.56 87 ARG A N 1
ATOM 671 C CA . ARG A 1 87 ? 5.780 4.077 15.921 1.00 93.56 87 ARG A CA 1
ATOM 672 C C . ARG A 1 87 ? 6.919 3.836 14.946 1.00 93.56 87 ARG A C 1
ATOM 674 O O . ARG A 1 87 ? 7.330 2.694 14.749 1.00 93.56 87 ARG A O 1
ATOM 681 N N . MET A 1 88 ? 7.399 4.931 14.369 1.00 90.06 88 MET A N 1
ATOM 682 C CA . MET A 1 88 ? 8.441 4.932 13.347 1.00 90.06 88 MET A CA 1
ATOM 683 C C . MET A 1 88 ? 9.709 4.231 13.842 1.00 90.06 88 MET A C 1
ATOM 685 O O . MET A 1 88 ? 10.133 4.427 14.984 1.00 90.06 88 MET A O 1
ATOM 689 N N . GLY A 1 89 ? 10.331 3.440 12.969 1.00 84.81 89 GLY A N 1
ATOM 690 C CA . GLY A 1 89 ? 11.556 2.698 13.272 1.00 84.81 89 GLY A CA 1
ATOM 691 C C . GLY A 1 89 ? 12.819 3.566 13.260 1.00 84.81 89 GLY A C 1
ATOM 692 O O . GLY A 1 89 ? 13.884 3.118 13.686 1.00 84.81 89 GLY A O 1
ATOM 693 N N . VAL A 1 90 ? 12.715 4.813 12.783 1.00 83.25 90 VAL A N 1
ATOM 694 C CA . VAL A 1 90 ? 13.818 5.783 12.714 1.00 83.25 90 VAL A CA 1
ATOM 695 C C . VAL A 1 90 ? 13.520 7.044 13.519 1.00 83.25 90 VAL A C 1
ATOM 697 O O . VAL A 1 90 ? 12.439 7.626 13.439 1.00 83.25 90 VAL A O 1
ATOM 700 N N . ALA A 1 91 ? 14.516 7.500 14.281 1.00 81.75 91 ALA A N 1
ATOM 701 C CA . ALA A 1 91 ? 14.362 8.623 15.206 1.00 81.75 91 ALA A CA 1
ATOM 702 C C . ALA A 1 91 ? 14.018 9.949 14.506 1.00 81.75 91 ALA A C 1
ATOM 704 O O . ALA A 1 91 ? 13.276 10.750 15.069 1.00 81.75 91 ALA A O 1
ATOM 705 N N . SER A 1 92 ? 14.508 10.167 13.279 1.00 80.62 92 SER A N 1
ATOM 706 C CA . SER A 1 92 ? 14.240 11.382 12.492 1.00 80.62 92 SER A CA 1
ATOM 707 C C . SER A 1 92 ? 12.763 11.570 12.146 1.00 80.62 92 SER A C 1
ATOM 709 O O . SER A 1 92 ? 12.334 12.701 11.950 1.00 80.62 92 SER A O 1
ATOM 711 N N . ARG A 1 93 ? 11.991 10.477 12.107 1.00 82.50 93 ARG A N 1
ATOM 712 C CA . ARG A 1 93 ? 10.550 10.475 11.819 1.00 82.50 93 ARG A CA 1
ATOM 713 C C . ARG A 1 93 ? 9.700 10.342 13.088 1.00 82.50 93 ARG A C 1
ATOM 715 O O . ARG A 1 93 ? 8.481 10.199 13.027 1.00 82.50 93 ARG A O 1
ATOM 722 N N . SER A 1 94 ? 10.319 10.378 14.269 1.00 82.25 94 SER A N 1
ATOM 723 C CA . SER A 1 94 ? 9.589 10.327 15.538 1.00 82.25 94 SER A CA 1
ATOM 724 C C . SER A 1 94 ? 8.628 11.515 15.662 1.00 82.25 94 SER A C 1
ATOM 726 O O . SER A 1 94 ? 8.980 12.649 15.349 1.00 82.25 94 SER A O 1
ATOM 728 N N . GLY A 1 95 ? 7.400 11.260 16.117 1.00 83.38 95 GLY A N 1
ATOM 729 C CA . GLY A 1 95 ? 6.357 12.283 16.264 1.00 83.38 95 GLY A CA 1
ATOM 730 C C . GLY A 1 95 ? 5.523 12.545 15.007 1.00 83.38 95 GLY A C 1
ATOM 731 O O . GLY A 1 95 ? 4.491 13.207 15.104 1.00 83.38 95 GLY A O 1
ATOM 732 N N . GLU A 1 96 ? 5.888 11.975 13.856 1.00 84.88 96 GLU A N 1
ATOM 733 C CA . GLU A 1 96 ? 5.111 12.102 12.620 1.00 84.88 96 GLU A CA 1
ATOM 734 C C . GLU A 1 96 ? 3.659 11.627 12.766 1.00 84.88 96 GLU A C 1
ATOM 736 O O . GLU A 1 96 ? 2.742 12.301 12.294 1.00 84.88 96 GLU A O 1
ATOM 741 N N . ALA A 1 97 ? 3.436 10.494 13.432 1.00 87.12 97 ALA A N 1
ATOM 742 C CA . ALA A 1 97 ? 2.095 9.968 13.675 1.00 87.12 97 ALA A CA 1
ATOM 743 C C . ALA A 1 97 ? 1.261 10.912 14.564 1.00 87.12 97 ALA A C 1
ATOM 745 O O . ALA A 1 97 ? 0.114 11.223 14.242 1.00 87.12 97 ALA A O 1
ATOM 746 N N . GLU A 1 98 ? 1.856 11.442 15.640 1.00 87.62 98 GLU A N 1
ATOM 747 C CA . GLU A 1 98 ? 1.177 12.363 16.565 1.00 87.62 98 GLU A CA 1
ATOM 748 C C . GLU A 1 98 ? 0.830 13.700 15.912 1.00 87.62 98 GLU A C 1
ATOM 750 O O . GLU A 1 98 ? -0.272 14.214 16.106 1.00 87.62 98 GLU A O 1
ATOM 755 N N . ALA A 1 99 ? 1.734 14.251 15.095 1.00 83.81 99 ALA A N 1
ATOM 756 C CA . ALA A 1 99 ? 1.515 15.517 14.395 1.00 83.81 99 ALA A CA 1
ATOM 757 C C . ALA A 1 99 ? 0.260 15.484 13.503 1.00 83.81 99 ALA A C 1
ATOM 759 O O . ALA A 1 99 ? -0.384 16.510 13.275 1.00 83.81 99 ALA A O 1
ATOM 760 N N . ARG A 1 100 ? -0.131 14.291 13.042 1.00 80.69 100 ARG A N 1
ATOM 761 C CA . ARG A 1 100 ? -1.271 14.087 12.145 1.00 80.69 100 ARG A CA 1
ATOM 762 C C . ARG A 1 100 ? -2.558 13.663 12.852 1.00 80.69 100 ARG A C 1
ATOM 764 O O . ARG A 1 100 ? -3.596 13.526 12.200 1.00 80.69 100 ARG A O 1
ATOM 771 N N . LEU A 1 101 ? -2.537 13.507 14.174 1.00 87.00 101 LEU A N 1
ATOM 772 C CA . LEU A 1 101 ? -3.686 13.051 14.958 1.00 87.00 101 LEU A CA 1
ATOM 773 C C . LEU A 1 101 ? -4.920 13.949 14.787 1.00 87.00 101 LEU A C 1
ATOM 775 O O . LEU A 1 101 ? -6.046 13.459 14.717 1.00 87.00 101 LEU A O 1
ATOM 779 N N . GLY A 1 102 ? -4.713 15.263 14.648 1.00 86.38 102 GLY A N 1
ATOM 780 C CA . GLY A 1 102 ? -5.794 16.211 14.365 1.00 86.38 102 GLY A CA 1
ATOM 781 C C . GLY A 1 102 ? -6.562 15.886 13.079 1.00 86.38 102 GLY A C 1
ATOM 782 O O . GLY A 1 102 ? -7.773 16.081 13.024 1.00 86.38 102 GLY A O 1
ATOM 783 N N . THR A 1 103 ? -5.889 15.327 12.069 1.00 84.25 103 THR A N 1
ATOM 784 C CA . THR A 1 103 ? -6.527 14.891 10.822 1.00 84.25 103 THR A CA 1
ATOM 785 C C . THR A 1 103 ? -7.362 13.636 11.030 1.00 84.25 103 THR A C 1
ATOM 787 O O . THR A 1 103 ? -8.498 13.591 10.568 1.00 84.25 103 THR A O 1
ATOM 790 N N . LEU A 1 104 ? -6.843 12.641 11.757 1.00 86.88 104 LEU A N 1
ATOM 791 C CA . LEU A 1 104 ? -7.576 11.402 12.033 1.00 86.88 104 LEU A CA 1
ATOM 792 C C . LEU A 1 104 ? -8.826 11.644 12.880 1.00 86.88 104 LEU A C 1
ATOM 794 O O . LEU A 1 104 ? -9.866 11.059 12.600 1.00 86.88 104 LEU A O 1
ATOM 798 N N . ARG A 1 105 ? -8.768 12.573 13.841 1.00 91.19 105 ARG A N 1
ATOM 799 C CA . ARG A 1 105 ? -9.915 12.958 14.687 1.00 91.19 105 ARG A CA 1
ATOM 800 C C . ARG A 1 105 ? -11.093 13.566 13.921 1.00 91.19 105 ARG A C 1
ATOM 802 O O . ARG A 1 105 ? -12.172 13.719 14.483 1.00 91.19 105 ARG A O 1
ATOM 809 N N . ARG A 1 106 ? -10.911 13.908 12.641 1.00 87.50 106 ARG A N 1
ATOM 810 C CA . ARG A 1 106 ? -12.012 14.308 11.749 1.00 87.50 106 ARG A CA 1
ATOM 811 C C . ARG A 1 106 ? -12.865 13.119 11.298 1.00 87.50 106 ARG A C 1
ATOM 813 O O . ARG A 1 106 ? -13.984 13.338 10.850 1.00 87.50 106 ARG A O 1
ATOM 820 N N . PHE A 1 107 ? -12.330 11.900 11.381 1.00 85.94 107 PHE A N 1
ATOM 821 C CA . PHE A 1 107 ? -12.931 10.683 10.825 1.00 85.94 107 PHE A CA 1
ATOM 822 C C . PHE A 1 107 ? -13.114 9.567 11.853 1.00 85.94 107 PHE A C 1
ATOM 824 O O . PHE A 1 107 ? -14.006 8.742 11.692 1.00 85.94 107 PHE A O 1
ATOM 831 N N . PHE A 1 108 ? -12.284 9.546 12.896 1.00 89.69 108 PHE A N 1
ATOM 832 C CA . PHE A 1 108 ? -12.263 8.509 13.919 1.00 89.69 108 PHE A CA 1
ATOM 833 C C . PHE A 1 108 ? -12.470 9.110 15.306 1.00 89.69 108 PHE A C 1
ATOM 835 O O . PHE A 1 108 ? -11.959 10.188 15.624 1.00 89.69 108 PHE A O 1
ATOM 842 N N . ARG A 1 109 ? -13.190 8.377 16.152 1.00 93.00 109 ARG A N 1
ATOM 843 C CA . ARG A 1 109 ? -13.232 8.609 17.595 1.00 93.00 109 ARG A CA 1
ATOM 844 C C . ARG A 1 109 ? -11.936 8.158 18.251 1.00 93.00 109 ARG A C 1
ATOM 846 O O . ARG A 1 109 ? -11.198 7.340 17.714 1.00 93.00 109 ARG A O 1
ATOM 853 N N . GLU A 1 110 ? -11.692 8.636 19.466 1.00 93.94 110 GLU A N 1
ATOM 854 C CA . GLU A 1 110 ? -10.462 8.296 20.184 1.00 93.94 110 GLU A CA 1
ATOM 855 C C . GLU A 1 110 ? -10.351 6.789 20.499 1.00 93.94 110 GLU A C 1
ATOM 857 O O . GLU A 1 110 ? -9.246 6.264 20.526 1.00 93.94 110 GLU A O 1
ATOM 862 N N . ASP A 1 111 ? -11.468 6.067 20.661 1.00 93.81 111 ASP A N 1
ATOM 863 C CA . ASP A 1 111 ? -11.484 4.603 20.833 1.00 93.81 111 ASP A CA 1
ATOM 864 C C . ASP A 1 111 ? -11.247 3.819 19.526 1.00 93.81 111 ASP A C 1
ATOM 866 O O . ASP A 1 111 ? -11.004 2.612 19.554 1.00 93.81 111 ASP A O 1
ATOM 870 N N . GLU A 1 112 ? -11.289 4.496 18.377 1.00 94.25 112 GLU A N 1
ATOM 871 C CA . GLU A 1 112 ? -10.998 3.940 17.049 1.00 94.25 112 GLU A CA 1
ATOM 872 C C . GLU A 1 112 ? -9.561 4.236 16.595 1.00 94.25 112 GLU A C 1
ATOM 874 O O . GLU A 1 112 ? -9.091 3.659 15.612 1.00 94.25 112 GLU A O 1
ATOM 879 N N . ILE A 1 113 ? -8.852 5.104 17.323 1.00 95.44 113 ILE A N 1
ATOM 880 C CA . ILE A 1 113 ? -7.448 5.444 17.095 1.00 95.44 113 ILE A CA 1
ATOM 881 C C . ILE A 1 113 ? -6.594 4.628 18.067 1.00 95.44 113 ILE A C 1
ATOM 883 O O . ILE A 1 113 ? -6.373 4.996 19.221 1.00 95.44 113 ILE A O 1
ATOM 887 N N . LEU A 1 114 ? -6.103 3.491 17.587 1.00 96.44 114 LEU A N 1
ATOM 888 C CA . LEU A 1 114 ? -5.201 2.624 18.333 1.00 96.44 114 LEU A CA 1
ATOM 889 C C . LEU A 1 114 ? -3.787 3.206 18.319 1.00 96.44 114 LEU A C 1
ATOM 891 O O . LEU A 1 114 ? -3.399 3.905 17.385 1.00 96.44 114 LEU A O 1
ATOM 895 N N . ARG A 1 115 ? -2.994 2.911 19.349 1.00 95.94 115 ARG A N 1
ATOM 896 C CA . ARG A 1 115 ? -1.600 3.362 19.450 1.00 95.94 115 ARG A CA 1
ATOM 897 C C . ARG A 1 115 ? -0.673 2.168 19.523 1.00 95.94 115 ARG A C 1
ATOM 899 O O . ARG A 1 115 ? -0.884 1.276 20.344 1.00 95.94 115 ARG A O 1
ATOM 906 N N . MET A 1 116 ? 0.375 2.192 18.707 1.00 95.88 116 MET A N 1
ATOM 907 C CA . MET A 1 116 ? 1.429 1.190 18.763 1.00 95.88 116 MET A CA 1
ATOM 908 C C . MET A 1 116 ? 2.094 1.211 20.158 1.00 95.88 116 MET A C 1
ATOM 910 O O . MET A 1 116 ? 2.552 2.279 20.602 1.00 95.88 116 MET A O 1
ATOM 914 N N . PRO A 1 117 ? 2.138 0.070 20.876 1.00 95.88 117 PRO A N 1
ATOM 915 C CA . PRO A 1 117 ? 2.618 0.019 22.252 1.00 95.88 117 PRO A CA 1
ATOM 916 C C . PRO A 1 117 ? 4.107 0.358 22.368 1.00 95.88 117 PRO A C 1
ATOM 918 O O . PRO A 1 117 ? 4.844 0.461 21.385 1.00 95.88 117 PRO A O 1
ATOM 921 N N . GLU A 1 118 ? 4.565 0.567 23.600 1.00 93.00 118 GLU A N 1
ATOM 922 C CA . GLU A 1 118 ? 5.978 0.830 23.853 1.00 93.00 118 GLU A CA 1
ATOM 923 C C . GLU A 1 118 ? 6.879 -0.331 23.421 1.00 93.00 118 GLU A C 1
ATOM 925 O O . GLU A 1 118 ? 6.546 -1.496 23.608 1.00 93.00 118 GLU A O 1
ATOM 930 N N . GLY A 1 119 ? 8.003 -0.006 22.773 1.00 91.75 119 GLY A N 1
ATOM 931 C CA . GLY A 1 119 ? 8.934 -0.989 22.207 1.00 91.75 119 GLY A CA 1
ATOM 932 C C . GLY A 1 119 ? 8.488 -1.632 20.885 1.00 91.75 119 GLY A C 1
ATOM 933 O O . GLY A 1 119 ? 9.312 -2.249 20.206 1.00 91.75 119 GLY A O 1
ATOM 934 N N . ALA A 1 120 ? 7.232 -1.457 20.470 1.00 94.69 120 ALA A N 1
ATOM 935 C CA . ALA A 1 120 ? 6.734 -1.920 19.180 1.00 94.69 120 ALA A CA 1
ATOM 936 C C . ALA A 1 120 ? 6.986 -0.864 18.095 1.00 94.69 120 ALA A C 1
ATOM 938 O O . ALA A 1 120 ? 6.609 0.292 18.265 1.00 94.69 120 ALA A O 1
ATOM 939 N N . MET A 1 121 ? 7.637 -1.253 16.996 1.00 93.94 121 MET A N 1
ATOM 940 C CA . MET A 1 121 ? 7.918 -0.390 15.841 1.00 93.94 121 MET A CA 1
ATOM 941 C C . MET A 1 121 ? 7.211 -0.942 14.614 1.00 93.94 121 MET A C 1
ATOM 943 O O . MET A 1 121 ? 7.282 -2.147 14.359 1.00 93.94 121 MET A O 1
ATOM 947 N N . HIS A 1 122 ? 6.550 -0.072 13.863 1.00 94.44 122 HIS A N 1
ATOM 948 C CA . HIS A 1 122 ? 5.823 -0.433 12.655 1.00 94.44 122 HIS A CA 1
ATOM 949 C C . HIS A 1 122 ? 5.740 0.777 11.728 1.00 94.44 122 HIS A C 1
ATOM 951 O O . HIS A 1 122 ? 5.617 1.896 12.216 1.00 94.44 122 HIS A O 1
ATOM 957 N N . GLU A 1 123 ? 5.789 0.554 10.418 1.00 93.38 123 GLU A N 1
ATOM 958 C CA . GLU A 1 123 ? 5.560 1.568 9.386 1.00 93.38 123 GLU A CA 1
ATOM 959 C C . GLU A 1 123 ? 4.600 0.987 8.335 1.00 93.38 123 GLU A C 1
ATOM 961 O O . GLU A 1 123 ? 4.742 -0.164 7.918 1.00 93.38 123 GLU A O 1
ATOM 966 N N . GLY A 1 124 ? 3.600 1.769 7.922 1.00 92.50 124 GLY A N 1
ATOM 967 C CA . GLY A 1 124 ? 2.546 1.324 7.003 1.00 92.50 124 GLY A CA 1
ATOM 968 C C . GLY A 1 124 ? 3.047 0.924 5.609 1.00 92.50 124 GLY A C 1
ATOM 969 O O . GLY A 1 124 ? 2.387 0.128 4.941 1.00 92.50 124 GLY A O 1
ATOM 970 N N . GLY A 1 125 ? 4.231 1.387 5.187 1.00 91.69 125 GLY A N 1
ATOM 971 C CA . GLY A 1 125 ? 4.926 0.896 3.996 1.00 91.69 125 GLY A CA 1
ATOM 972 C C . GLY A 1 125 ? 5.164 -0.618 3.990 1.00 91.69 125 GLY A C 1
ATOM 973 O O . GLY A 1 125 ? 5.255 -1.215 2.915 1.00 91.69 125 GLY A O 1
ATOM 974 N N . ASP A 1 126 ? 5.217 -1.264 5.158 1.00 94.12 126 ASP A N 1
ATOM 975 C CA . ASP A 1 126 ? 5.362 -2.719 5.281 1.00 94.12 126 ASP A CA 1
ATOM 976 C C . ASP A 1 126 ? 4.039 -3.488 5.154 1.00 94.12 126 ASP A C 1
ATOM 978 O O . ASP A 1 126 ? 4.039 -4.700 5.348 1.00 94.12 126 ASP A O 1
ATOM 982 N N . VAL A 1 127 ? 2.920 -2.825 4.845 1.00 95.38 127 VAL A N 1
ATOM 983 C CA . VAL A 1 127 ? 1.595 -3.456 4.776 1.00 95.38 127 VAL A CA 1
ATOM 984 C C . VAL A 1 127 ? 1.024 -3.380 3.365 1.00 95.38 127 VAL A C 1
ATOM 986 O O . VAL A 1 127 ? 0.858 -2.300 2.799 1.00 95.38 127 VAL A O 1
ATOM 989 N N . ILE A 1 128 ? 0.633 -4.535 2.830 1.00 95.06 128 ILE A N 1
ATOM 990 C CA . ILE A 1 128 ? -0.239 -4.648 1.658 1.00 95.06 128 ILE A CA 1
ATOM 991 C C . ILE A 1 128 ? -1.590 -5.182 2.133 1.00 95.06 128 ILE A C 1
ATOM 993 O O . ILE A 1 128 ? -1.654 -6.206 2.810 1.00 95.06 128 ILE A O 1
ATOM 997 N N . ILE A 1 129 ? -2.675 -4.491 1.783 1.00 94.00 129 ILE A N 1
ATOM 998 C CA . ILE A 1 129 ? -4.035 -4.862 2.188 1.00 94.00 129 ILE A CA 1
ATOM 999 C C . ILE A 1 129 ? -4.811 -5.320 0.955 1.00 94.00 129 ILE A C 1
ATOM 1001 O O . ILE A 1 129 ? -4.920 -4.575 -0.019 1.00 94.00 129 ILE A O 1
ATOM 1005 N N . ALA A 1 130 ? -5.382 -6.522 1.007 1.00 92.25 130 ALA A N 1
ATOM 1006 C CA . ALA A 1 130 ? -6.214 -7.066 -0.064 1.00 92.25 130 ALA A CA 1
ATOM 1007 C C . ALA A 1 130 ? -7.511 -7.668 0.485 1.00 92.25 130 ALA A C 1
ATOM 1009 O O . ALA A 1 130 ? -7.578 -8.100 1.632 1.00 92.25 130 ALA A O 1
ATOM 1010 N N . TRP A 1 131 ? -8.556 -7.707 -0.339 1.00 90.19 131 TRP A N 1
ATOM 1011 C CA . TRP A 1 131 ? -9.800 -8.395 -0.001 1.00 90.19 131 TRP A CA 1
ATOM 1012 C C . TRP A 1 131 ? -9.721 -9.868 -0.413 1.00 90.19 131 TRP A C 1
ATOM 1014 O O . TRP A 1 131 ? -9.508 -10.160 -1.590 1.00 90.19 131 TRP A O 1
ATOM 1024 N N . SER A 1 132 ? -9.947 -10.788 0.527 1.00 88.44 132 SER A N 1
ATOM 1025 C CA . SER A 1 132 ? -10.098 -12.214 0.223 1.00 88.44 132 SER A CA 1
ATOM 1026 C C . SER A 1 132 ? -11.558 -12.523 -0.092 1.00 88.44 132 SER A C 1
ATOM 1028 O O . SER A 1 132 ? -12.441 -12.388 0.759 1.00 88.44 132 SER A O 1
ATOM 1030 N N . ASN A 1 133 ? -11.822 -12.961 -1.326 1.00 83.31 133 ASN A N 1
ATOM 1031 C CA . ASN A 1 133 ? -13.157 -13.413 -1.722 1.00 83.31 133 ASN A CA 1
ATOM 1032 C C . ASN A 1 133 ? -13.556 -14.717 -1.020 1.00 83.31 133 ASN A C 1
ATOM 1034 O O . ASN A 1 133 ? -14.735 -14.901 -0.752 1.00 83.31 133 ASN A O 1
ATOM 1038 N N . GLU A 1 134 ? -12.593 -15.590 -0.716 1.00 85.50 134 GLU A N 1
ATOM 1039 C CA . GLU A 1 134 ? -12.836 -16.867 -0.039 1.00 85.50 134 GLU A CA 1
ATOM 1040 C C . GLU A 1 134 ? -13.215 -16.668 1.432 1.00 85.50 134 GLU A C 1
ATOM 1042 O O . GLU A 1 134 ? -14.147 -17.290 1.937 1.00 85.50 134 GLU A O 1
ATOM 1047 N N . HIS A 1 135 ? -12.507 -15.778 2.128 1.00 87.00 135 HIS A N 1
ATOM 1048 C CA . HIS A 1 135 ? -12.721 -15.549 3.557 1.00 87.00 135 HIS A CA 1
ATOM 1049 C C . HIS A 1 135 ? -13.665 -14.384 3.862 1.00 87.00 135 HIS A C 1
ATOM 1051 O O . HIS A 1 135 ? -14.014 -14.177 5.022 1.00 87.00 135 HIS A O 1
ATOM 1057 N N . HIS A 1 136 ? -14.083 -13.632 2.839 1.00 88.75 136 HIS A N 1
ATOM 1058 C CA . HIS A 1 136 ? -14.945 -12.456 2.962 1.00 88.75 136 HIS A CA 1
ATOM 1059 C C . HIS A 1 136 ? -14.440 -11.434 3.995 1.00 88.75 136 HIS A C 1
ATOM 1061 O O . HIS A 1 136 ? -15.226 -10.847 4.742 1.00 88.75 136 HIS A O 1
ATOM 1067 N N . CYS A 1 137 ? -13.126 -11.224 4.034 1.00 91.56 137 CYS A N 1
ATOM 1068 C CA . CYS A 1 137 ? -12.463 -10.294 4.939 1.00 91.56 137 CYS A CA 1
ATOM 1069 C C . CYS A 1 137 ? -11.261 -9.635 4.259 1.00 91.56 137 CYS A C 1
ATOM 1071 O O . CYS A 1 137 ? -10.816 -10.059 3.187 1.00 91.56 137 CYS A O 1
ATOM 1073 N N . TRP A 1 138 ? -10.700 -8.616 4.906 1.00 93.81 138 TRP A N 1
ATOM 1074 C CA . TRP A 1 138 ? -9.411 -8.077 4.494 1.00 93.81 138 TRP A CA 1
ATOM 1075 C C . TRP A 1 138 ? -8.279 -8.972 4.991 1.00 93.81 138 TRP A C 1
ATOM 1077 O O . TRP A 1 138 ? -8.376 -9.588 6.055 1.00 93.81 138 TRP A O 1
ATOM 1087 N N . VAL A 1 139 ? -7.207 -9.035 4.215 1.00 96.25 139 VAL A N 1
ATOM 1088 C CA . VAL A 1 139 ? -5.963 -9.725 4.541 1.00 96.25 139 VAL A CA 1
ATOM 1089 C C . VAL A 1 139 ? -4.848 -8.691 4.538 1.00 96.25 139 VAL A C 1
ATOM 1091 O O . VAL A 1 139 ? -4.702 -7.928 3.581 1.00 96.25 139 VAL A O 1
ATOM 1094 N N . TYR A 1 140 ? -4.099 -8.657 5.633 1.00 97.62 140 TYR A N 1
ATOM 1095 C CA . TYR A 1 140 ? -2.975 -7.765 5.866 1.00 97.62 140 TYR A CA 1
ATOM 1096 C C . TYR A 1 140 ? -1.689 -8.557 5.683 1.00 97.62 140 TYR A C 1
ATOM 1098 O O . TYR A 1 140 ? -1.322 -9.338 6.557 1.00 97.62 140 TYR A O 1
ATOM 1106 N N . PHE A 1 141 ? -1.012 -8.350 4.560 1.00 97.75 141 PHE A N 1
ATOM 1107 C CA . PHE A 1 141 ? 0.306 -8.912 4.291 1.00 97.75 141 PHE A CA 1
ATOM 1108 C C . PHE A 1 141 ? 1.363 -7.967 4.849 1.00 97.75 141 PHE A C 1
ATOM 1110 O O . PHE A 1 141 ? 1.495 -6.839 4.371 1.00 97.75 141 PHE A O 1
ATOM 1117 N N . VAL A 1 142 ? 2.083 -8.407 5.878 1.00 97.00 142 VAL A N 1
ATOM 1118 C CA . VAL A 1 142 ? 2.998 -7.569 6.652 1.00 97.00 142 VAL A CA 1
ATOM 1119 C C . VAL A 1 142 ? 4.434 -8.048 6.500 1.00 97.00 142 VAL A C 1
ATOM 1121 O O . VAL A 1 142 ? 4.769 -9.193 6.800 1.00 97.00 142 VAL A O 1
ATOM 1124 N N . GLY A 1 143 ? 5.297 -7.145 6.046 1.00 93.81 143 GLY A N 1
ATOM 1125 C CA . GLY A 1 143 ? 6.693 -7.426 5.751 1.00 93.81 143 GLY A CA 1
ATOM 1126 C C . GLY A 1 143 ? 7.507 -7.857 6.973 1.00 93.81 143 GLY A C 1
ATOM 1127 O O . GLY A 1 143 ? 7.499 -7.215 8.030 1.00 93.81 143 GLY A O 1
ATOM 1128 N N . ARG A 1 144 ? 8.293 -8.920 6.797 1.00 91.31 144 ARG A N 1
ATOM 1129 C CA . ARG A 1 144 ? 9.339 -9.373 7.712 1.00 91.31 144 ARG A CA 1
ATOM 1130 C C . ARG A 1 144 ? 10.695 -9.302 6.987 1.00 91.31 144 ARG A C 1
ATOM 1132 O O . ARG A 1 144 ? 11.007 -10.166 6.169 1.00 91.31 144 ARG A O 1
ATOM 1139 N N . PRO A 1 145 ? 11.505 -8.257 7.240 1.00 83.94 145 PRO A N 1
ATOM 1140 C CA . PRO A 1 145 ? 12.789 -8.096 6.564 1.00 83.94 145 PRO A CA 1
ATOM 1141 C C . PRO A 1 145 ? 13.817 -9.102 7.097 1.00 83.94 145 PRO A C 1
ATOM 1143 O O . PRO A 1 145 ? 14.010 -9.222 8.306 1.00 83.94 145 PRO A O 1
ATOM 1146 N N . CYS A 1 146 ? 14.521 -9.798 6.202 1.00 73.12 146 CYS A N 1
ATOM 1147 C CA . CYS A 1 146 ? 15.409 -10.904 6.581 1.00 73.12 146 CYS A CA 1
ATOM 1148 C C . CYS A 1 146 ? 16.799 -10.492 7.119 1.00 73.12 146 CYS A C 1
ATOM 1150 O O . CYS A 1 146 ? 17.452 -11.292 7.787 1.00 73.12 146 CYS A O 1
ATOM 1152 N N . LYS A 1 147 ? 17.296 -9.282 6.806 1.00 60.31 147 LYS A N 1
ATOM 1153 C CA . LYS A 1 147 ? 18.715 -8.901 7.013 1.00 60.31 147 LYS A CA 1
ATOM 1154 C C . LYS A 1 147 ? 18.963 -7.507 7.603 1.00 60.31 147 LYS A C 1
ATOM 1156 O O . LYS A 1 147 ? 20.121 -7.135 7.784 1.00 60.31 147 LYS A O 1
ATOM 1161 N N . SER A 1 148 ? 17.930 -6.730 7.926 1.00 56.97 148 SER A N 1
ATOM 1162 C CA . SER A 1 148 ? 18.091 -5.350 8.406 1.00 56.97 148 SER A CA 1
ATOM 1163 C C . SER A 1 148 ? 17.455 -5.114 9.777 1.00 56.97 148 SER A C 1
ATOM 1165 O O . SER A 1 148 ? 16.573 -5.850 10.222 1.00 56.97 148 SER A O 1
ATOM 1167 N N . LYS A 1 149 ? 17.889 -4.032 10.444 1.00 61.91 149 LYS A N 1
ATOM 1168 C CA . LYS A 1 149 ? 17.092 -3.351 11.473 1.00 61.91 149 LYS A CA 1
ATOM 1169 C C . LYS A 1 149 ? 15.846 -2.793 10.777 1.00 61.91 149 LYS A C 1
ATOM 1171 O O . LYS A 1 149 ? 15.861 -1.661 10.302 1.00 61.91 149 LYS A O 1
ATOM 1176 N N . GLY A 1 150 ? 14.836 -3.643 10.618 1.00 67.25 150 GLY A N 1
ATOM 1177 C CA . GLY A 1 150 ? 13.600 -3.315 9.920 1.00 67.25 150 GLY A CA 1
ATOM 1178 C C . GLY A 1 150 ? 12.892 -2.113 10.534 1.00 67.25 150 GLY A C 1
ATOM 1179 O O . GLY A 1 150 ? 12.982 -1.876 11.740 1.00 67.25 150 GLY A O 1
ATOM 1180 N N . ARG A 1 151 ? 12.157 -1.380 9.696 1.00 85.12 151 ARG A N 1
ATOM 1181 C CA . ARG A 1 151 ? 11.237 -0.322 10.133 1.00 85.12 151 ARG A CA 1
ATOM 1182 C C . ARG A 1 151 ? 10.086 -0.880 10.975 1.00 85.12 151 ARG A C 1
ATOM 1184 O O . ARG A 1 151 ? 9.633 -0.231 11.913 1.00 85.12 151 ARG A O 1
ATOM 1191 N N . THR A 1 152 ? 9.716 -2.131 10.707 1.00 91.19 152 THR A N 1
ATOM 1192 C CA . THR A 1 152 ? 8.769 -2.918 11.496 1.00 91.19 152 THR A CA 1
ATOM 1193 C C . THR A 1 152 ? 9.474 -4.051 12.259 1.00 91.19 152 THR A C 1
ATOM 1195 O O . THR A 1 152 ? 10.126 -4.91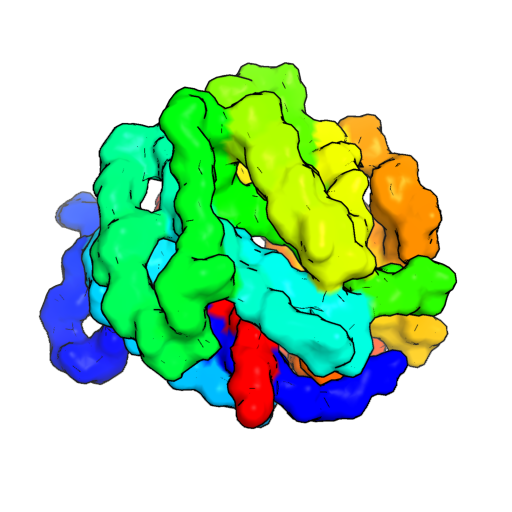2 11.660 1.00 91.19 152 THR A O 1
ATOM 1198 N N . ASN A 1 153 ? 9.330 -4.091 13.590 1.00 92.62 153 ASN A N 1
ATOM 1199 C CA . ASN A 1 153 ? 9.878 -5.153 14.448 1.00 92.62 153 ASN A CA 1
ATOM 1200 C C . ASN A 1 153 ? 8.814 -6.206 14.830 1.00 92.62 153 ASN A C 1
ATOM 1202 O O . ASN A 1 153 ? 7.639 -6.060 14.499 1.00 92.62 153 ASN A O 1
ATOM 1206 N N . GLN A 1 154 ? 9.220 -7.281 15.521 1.00 94.06 154 GLN A N 1
ATOM 1207 C CA . GLN A 1 154 ? 8.290 -8.354 15.912 1.00 94.06 154 GLN A CA 1
ATOM 1208 C C . GLN A 1 154 ? 7.152 -7.837 16.801 1.00 94.06 154 GLN A C 1
ATOM 1210 O O . GLN A 1 154 ? 5.995 -8.116 16.517 1.00 94.06 154 GLN A O 1
ATOM 1215 N N . ALA A 1 155 ? 7.463 -7.019 17.810 1.00 95.94 155 ALA A N 1
ATOM 1216 C CA . ALA A 1 155 ? 6.450 -6.449 18.696 1.00 95.94 155 ALA A CA 1
ATOM 1217 C C . ALA A 1 155 ? 5.430 -5.571 17.941 1.00 95.94 155 ALA A C 1
ATOM 1219 O O . ALA A 1 155 ? 4.250 -5.570 18.282 1.00 95.94 155 ALA A O 1
ATOM 1220 N N . GLY A 1 156 ? 5.861 -4.864 16.890 1.00 96.19 156 GLY A N 1
ATOM 1221 C CA . GLY A 1 156 ? 4.983 -4.112 15.992 1.00 96.19 156 GLY A CA 1
ATOM 1222 C C . GLY A 1 156 ? 4.060 -5.000 15.170 1.00 96.19 156 GLY A C 1
ATOM 1223 O O . GLY A 1 156 ? 2.859 -4.739 15.112 1.00 96.19 156 GLY A O 1
ATOM 1224 N N . ARG A 1 157 ? 4.593 -6.085 14.594 1.00 97.25 157 ARG A N 1
ATOM 1225 C CA . ARG A 1 157 ? 3.779 -7.088 13.889 1.00 97.25 157 ARG A CA 1
ATOM 1226 C C . ARG A 1 157 ? 2.763 -7.742 14.815 1.00 97.25 157 ARG A C 1
ATOM 1228 O O . ARG A 1 157 ? 1.603 -7.856 14.441 1.00 97.25 157 ARG A O 1
ATOM 1235 N N . ASP A 1 158 ? 3.167 -8.112 16.027 1.00 97.94 158 ASP A N 1
ATOM 1236 C CA . ASP A 1 158 ? 2.285 -8.754 17.004 1.00 97.94 158 ASP A CA 1
ATOM 1237 C C . ASP A 1 158 ? 1.149 -7.825 17.443 1.00 97.94 158 ASP A C 1
ATOM 1239 O O . ASP A 1 158 ? -0.013 -8.233 17.460 1.00 97.94 158 ASP A O 1
ATOM 1243 N N . ALA A 1 159 ? 1.459 -6.559 17.734 1.00 98.06 159 ALA A N 1
ATOM 1244 C CA . ALA A 1 159 ? 0.452 -5.563 18.085 1.00 98.06 159 ALA A CA 1
ATOM 1245 C C . ALA A 1 159 ? -0.526 -5.298 16.928 1.00 98.06 159 ALA A C 1
ATOM 1247 O O . ALA A 1 159 ? -1.737 -5.211 17.153 1.00 98.06 159 ALA A O 1
ATOM 1248 N N . LEU A 1 160 ? -0.023 -5.205 15.690 1.00 98.25 160 LEU A N 1
ATOM 1249 C CA . LEU A 1 160 ? -0.877 -5.047 14.517 1.00 98.25 160 LEU A CA 1
ATOM 1250 C C . LEU A 1 160 ? -1.754 -6.283 14.289 1.00 98.25 160 LEU A C 1
ATOM 1252 O O . LEU A 1 160 ? -2.948 -6.118 14.053 1.00 98.25 160 LEU A O 1
ATOM 1256 N N . ARG A 1 161 ? -1.205 -7.499 14.407 1.00 98.50 161 ARG A N 1
ATOM 1257 C CA . ARG A 1 161 ? -1.956 -8.757 14.279 1.00 98.50 161 ARG A CA 1
ATOM 1258 C C . ARG A 1 161 ? -3.158 -8.778 15.209 1.00 98.50 161 ARG A C 1
ATOM 1260 O O . ARG A 1 161 ? -4.276 -8.955 14.738 1.00 98.50 161 ARG A O 1
ATOM 1267 N N . VAL A 1 162 ? -2.941 -8.503 16.497 1.00 98.06 162 VAL A N 1
ATOM 1268 C CA . VAL A 1 162 ? -4.020 -8.449 17.496 1.00 98.06 162 VAL A CA 1
ATOM 1269 C C . VAL A 1 162 ? -5.110 -7.465 17.071 1.00 98.06 162 VAL A C 1
ATOM 1271 O O . VAL A 1 162 ? -6.293 -7.785 17.146 1.00 98.06 162 VAL A O 1
ATOM 1274 N N . ALA A 1 163 ? -4.730 -6.276 16.602 1.00 97.06 163 ALA A N 1
ATOM 1275 C CA . ALA A 1 163 ? -5.686 -5.254 16.196 1.00 97.06 163 ALA A CA 1
ATOM 1276 C C . ALA A 1 163 ? -6.461 -5.622 14.914 1.00 97.06 163 ALA A C 1
ATOM 1278 O O . ALA A 1 163 ? -7.667 -5.384 14.840 1.00 97.06 163 ALA A O 1
ATOM 1279 N N . VAL A 1 164 ? -5.781 -6.207 13.925 1.00 97.19 164 VAL A N 1
ATOM 1280 C CA . VAL A 1 164 ? -6.347 -6.664 12.646 1.00 97.19 164 VAL A CA 1
ATOM 1281 C C . VAL A 1 164 ? -7.333 -7.810 12.869 1.00 97.19 164 VAL A C 1
ATOM 1283 O O . VAL A 1 164 ? -8.477 -7.733 12.415 1.00 97.19 164 VAL A O 1
ATOM 1286 N N . GLU A 1 165 ? -6.925 -8.835 13.614 1.00 96.62 165 GLU A N 1
ATOM 1287 C CA . GLU A 1 165 ? -7.742 -10.018 13.898 1.00 96.62 165 GLU A CA 1
ATOM 1288 C C . GLU A 1 165 ? -8.936 -9.683 14.796 1.00 96.62 165 GLU A C 1
ATOM 1290 O O . GLU A 1 165 ? -10.054 -10.128 14.529 1.00 96.62 165 GLU A O 1
ATOM 1295 N N . ALA A 1 166 ? -8.756 -8.812 15.798 1.00 94.75 166 ALA A N 1
ATOM 1296 C CA . ALA A 1 166 ? -9.860 -8.320 16.624 1.00 94.75 166 ALA A CA 1
ATOM 1297 C C . ALA A 1 166 ? -10.918 -7.544 15.818 1.00 94.75 166 ALA A C 1
ATOM 1299 O O . ALA A 1 166 ? -12.053 -7.410 16.275 1.00 94.75 166 ALA A O 1
ATOM 1300 N N . ASN A 1 167 ? -10.566 -7.044 14.627 1.00 93.62 167 ASN A N 1
ATOM 1301 C CA . ASN A 1 167 ? -11.490 -6.371 13.715 1.00 93.62 167 ASN A CA 1
ATOM 1302 C C . ASN A 1 167 ? -12.074 -7.306 12.636 1.00 93.62 167 ASN A C 1
ATOM 1304 O O . ASN A 1 167 ? -12.722 -6.832 11.703 1.00 93.62 167 ASN A O 1
ATOM 1308 N N . GLY A 1 168 ? -11.862 -8.622 12.762 1.00 93.50 168 GLY A N 1
ATOM 1309 C CA . GLY A 1 168 ? -12.415 -9.645 11.870 1.00 93.50 168 GLY A CA 1
ATOM 1310 C C . GLY A 1 168 ? -11.635 -9.854 10.571 1.00 93.50 168 GLY A C 1
ATOM 1311 O O . GLY A 1 168 ? -12.176 -10.421 9.624 1.00 93.50 168 GLY A O 1
ATOM 1312 N N . ASN A 1 169 ? -10.391 -9.384 10.501 1.00 95.38 169 ASN A N 1
ATOM 1313 C CA . ASN A 1 169 ? -9.525 -9.544 9.334 1.00 95.38 169 ASN A CA 1
ATOM 1314 C C . ASN A 1 169 ? -8.459 -10.616 9.567 1.00 95.38 169 ASN A C 1
ATOM 1316 O O . ASN A 1 169 ? -8.300 -11.134 10.670 1.00 95.38 169 ASN A O 1
ATOM 1320 N N . ARG A 1 170 ? -7.702 -10.922 8.516 1.00 96.69 170 ARG A N 1
ATOM 1321 C CA . ARG A 1 170 ? -6.564 -11.840 8.564 1.00 96.69 170 ARG A CA 1
ATOM 1322 C C . ARG A 1 170 ? -5.245 -11.095 8.496 1.00 96.69 170 ARG A C 1
ATOM 1324 O O . ARG A 1 170 ? -5.157 -10.022 7.900 1.00 96.69 170 ARG A O 1
ATOM 1331 N N . PHE A 1 171 ? -4.226 -11.706 9.074 1.00 97.88 171 PHE A N 1
ATOM 1332 C CA . PHE A 1 171 ? -2.869 -11.196 9.124 1.00 97.88 171 PHE A CA 1
ATOM 1333 C C . PHE A 1 171 ? -1.914 -12.276 8.620 1.00 97.88 171 PHE A C 1
ATOM 1335 O O . PHE A 1 171 ? -1.947 -13.397 9.117 1.00 97.88 171 PHE A O 1
ATOM 1342 N N . GLU A 1 172 ? -1.047 -11.922 7.680 1.00 97.75 172 GLU A N 1
ATOM 1343 C CA . GLU A 1 172 ? -0.045 -12.808 7.093 1.00 97.75 172 GLU A CA 1
ATOM 1344 C C . GLU A 1 172 ? 1.325 -12.129 7.145 1.00 97.75 172 GLU A C 1
ATOM 1346 O O . GLU A 1 172 ? 1.450 -10.951 6.814 1.00 97.75 172 GLU A O 1
ATOM 1351 N N . GLU A 1 173 ? 2.368 -12.855 7.547 1.00 96.75 173 GLU A N 1
ATOM 1352 C CA . GLU A 1 173 ? 3.741 -12.344 7.461 1.00 96.75 173 GLU A CA 1
ATOM 1353 C C . GLU A 1 173 ? 4.355 -12.707 6.106 1.00 96.75 173 GLU A C 1
ATOM 1355 O O . GLU A 1 173 ? 4.226 -13.838 5.645 1.00 96.75 173 GLU A O 1
ATOM 1360 N N . VAL A 1 174 ? 5.056 -11.758 5.484 1.00 95.19 174 VAL A N 1
ATOM 1361 C CA . VAL A 1 174 ? 5.725 -11.953 4.191 1.00 95.19 174 VAL A CA 1
ATOM 1362 C C . VAL A 1 174 ? 7.217 -11.702 4.338 1.00 95.19 174 VAL A C 1
ATOM 1364 O O . VAL A 1 174 ? 7.641 -10.587 4.650 1.00 95.19 174 VAL A O 1
ATOM 1367 N N . ASP A 1 175 ? 8.021 -12.728 4.075 1.00 92.38 175 ASP A N 1
ATOM 1368 C CA . ASP A 1 175 ? 9.475 -12.607 4.092 1.00 92.38 175 ASP A CA 1
ATOM 1369 C C . ASP A 1 175 ? 10.001 -11.918 2.839 1.00 92.38 175 ASP A C 1
ATOM 1371 O O . ASP A 1 175 ? 9.735 -12.342 1.711 1.00 92.38 175 ASP A O 1
ATOM 1375 N N . PHE A 1 176 ? 10.815 -10.883 3.041 1.00 89.25 176 PHE A N 1
ATOM 1376 C CA . PHE A 1 176 ? 11.425 -10.148 1.940 1.00 89.25 176 PHE A CA 1
ATOM 1377 C C . PHE A 1 176 ? 12.884 -9.761 2.214 1.00 89.25 176 PHE A C 1
ATOM 1379 O O . PHE A 1 176 ? 13.341 -9.615 3.355 1.00 89.25 176 PHE A O 1
ATOM 1386 N N . ASN A 1 177 ? 13.637 -9.601 1.129 1.00 83.38 177 ASN A N 1
ATOM 1387 C CA . ASN A 1 177 ? 15.036 -9.208 1.132 1.00 83.38 177 ASN A CA 1
ATOM 1388 C C . ASN A 1 177 ? 15.187 -7.690 1.284 1.00 83.38 177 ASN A C 1
ATOM 1390 O O . ASN A 1 177 ? 15.265 -6.950 0.306 1.00 83.38 177 ASN A O 1
ATOM 1394 N N . ALA A 1 178 ? 15.315 -7.231 2.528 1.00 67.50 178 ALA A N 1
ATOM 1395 C CA . ALA A 1 178 ? 15.730 -5.863 2.817 1.00 67.50 178 ALA A CA 1
ATOM 1396 C C . ALA A 1 178 ? 17.266 -5.738 2.770 1.00 67.50 178 ALA A C 1
ATOM 1398 O O . ALA A 1 178 ? 17.961 -6.276 3.635 1.00 67.50 178 ALA A O 1
ATOM 1399 N N . CYS A 1 179 ? 17.814 -5.008 1.793 1.00 55.75 179 CYS A N 1
ATOM 1400 C CA . CYS A 1 179 ? 19.258 -4.733 1.691 1.00 55.75 179 CYS A CA 1
ATOM 1401 C C . CYS A 1 179 ? 19.530 -3.220 1.650 1.00 55.75 179 CYS A C 1
ATOM 1403 O O . CYS A 1 179 ? 19.576 -2.617 0.587 1.00 55.75 179 CYS A O 1
ATOM 1405 N N . SER A 1 180 ? 19.785 -2.587 2.797 1.00 49.22 180 SER A N 1
ATOM 1406 C CA . SER A 1 180 ? 19.979 -1.126 2.878 1.00 49.22 180 SER A CA 1
ATOM 1407 C C . SER A 1 180 ? 21.375 -0.618 2.472 1.00 49.22 180 SER A C 1
ATOM 1409 O O . SER A 1 180 ? 21.649 0.564 2.636 1.00 49.22 180 SER A O 1
ATOM 1411 N N . ALA A 1 181 ? 22.287 -1.478 2.004 1.00 39.41 181 ALA A N 1
ATOM 1412 C CA . ALA A 1 181 ? 23.676 -1.081 1.725 1.00 39.41 181 ALA A CA 1
ATOM 1413 C C . ALA A 1 181 ? 24.010 -0.947 0.226 1.00 39.41 181 ALA A C 1
ATOM 1415 O O . ALA A 1 181 ? 25.040 -0.370 -0.113 1.00 39.41 181 ALA A O 1
ATOM 1416 N N . SER A 1 182 ? 23.166 -1.468 -0.672 1.00 39.12 182 SER A N 1
ATOM 1417 C CA . SER A 1 182 ? 23.445 -1.484 -2.119 1.00 39.12 182 SER A CA 1
ATOM 1418 C C . SER A 1 182 ? 22.200 -1.672 -3.008 1.00 39.12 182 SER A C 1
ATOM 1420 O O . SER A 1 182 ? 22.307 -2.233 -4.095 1.00 39.12 182 SER A O 1
ATOM 1422 N N . GLY A 1 183 ? 21.024 -1.197 -2.571 1.00 50.25 183 GLY A N 1
ATOM 1423 C CA . GLY A 1 183 ? 19.816 -1.151 -3.416 1.00 50.25 183 GLY A CA 1
ATOM 1424 C C . GLY A 1 183 ? 18.774 -2.251 -3.178 1.00 50.25 183 GLY A C 1
ATOM 1425 O O . GLY A 1 183 ? 18.216 -2.784 -4.131 1.00 50.25 183 GLY A O 1
ATOM 1426 N N . GLY A 1 184 ? 18.506 -2.618 -1.925 1.00 58.12 184 GLY A N 1
ATOM 1427 C CA . GLY A 1 184 ? 17.363 -3.453 -1.544 1.00 58.12 184 GLY A CA 1
ATOM 1428 C C . GLY A 1 184 ? 16.197 -2.656 -0.965 1.00 58.12 184 GLY A C 1
ATOM 1429 O O . GLY A 1 184 ? 16.327 -1.478 -0.640 1.00 58.12 184 GLY A O 1
ATOM 1430 N N . ALA A 1 185 ? 15.059 -3.331 -0.821 1.00 69.12 185 ALA A N 1
ATOM 1431 C CA . ALA A 1 185 ? 13.810 -2.737 -0.365 1.00 69.12 185 ALA A CA 1
ATOM 1432 C C . ALA A 1 185 ? 13.882 -2.237 1.087 1.00 69.12 185 ALA A C 1
ATOM 1434 O O . ALA A 1 185 ? 14.322 -2.967 1.979 1.00 69.12 185 ALA A O 1
ATOM 1435 N N . LEU A 1 186 ? 13.429 -1.002 1.325 1.00 80.19 186 LEU A N 1
ATOM 1436 C CA . LEU A 1 186 ? 13.272 -0.454 2.675 1.00 80.19 186 LEU A CA 1
ATOM 1437 C C . LEU A 1 186 ? 12.001 -0.991 3.342 1.00 80.19 186 LEU A C 1
ATOM 1439 O O . LEU A 1 186 ? 12.032 -1.357 4.517 1.00 80.19 186 LEU A O 1
ATOM 1443 N N . HIS A 1 187 ? 10.926 -1.065 2.559 1.00 89.19 187 HIS A N 1
ATOM 1444 C CA . HIS A 1 187 ? 9.624 -1.582 2.947 1.00 89.19 187 HIS A CA 1
ATOM 1445 C C . HIS A 1 187 ? 9.173 -2.706 2.021 1.00 89.19 187 HIS A C 1
ATOM 1447 O O . HIS A 1 187 ? 9.614 -2.769 0.872 1.00 89.19 187 HIS A O 1
ATOM 1453 N N . LEU A 1 188 ? 8.220 -3.527 2.472 1.00 91.75 188 LEU A N 1
ATOM 1454 C CA . LEU A 1 188 ? 7.554 -4.501 1.596 1.00 91.75 188 LEU A CA 1
ATOM 1455 C C . LEU A 1 188 ? 6.984 -3.829 0.335 1.00 91.75 188 LEU A C 1
ATOM 1457 O O . LEU A 1 188 ? 7.198 -4.317 -0.772 1.00 91.75 188 LEU A O 1
ATOM 1461 N N . SER A 1 189 ? 6.320 -2.677 0.484 1.00 90.50 189 SER A N 1
ATOM 1462 C CA . SER A 1 189 ? 5.743 -1.955 -0.657 1.00 90.50 189 SER A CA 1
ATOM 1463 C C . SER A 1 189 ? 6.783 -1.455 -1.664 1.00 90.50 189 SER A C 1
ATOM 1465 O O . SER A 1 189 ? 6.468 -1.304 -2.841 1.00 90.50 189 SER A O 1
ATOM 1467 N N . THR A 1 190 ? 8.044 -1.258 -1.260 1.00 86.69 190 THR A N 1
ATOM 1468 C CA . THR A 1 190 ? 9.122 -0.858 -2.181 1.00 86.69 190 THR A CA 1
ATOM 1469 C C . THR A 1 190 ? 9.389 -1.920 -3.248 1.00 86.69 190 THR A C 1
ATOM 1471 O O . THR A 1 190 ? 9.812 -1.584 -4.351 1.00 86.69 190 THR A O 1
ATOM 1474 N N . CYS A 1 191 ? 9.169 -3.197 -2.930 1.00 87.38 191 CYS A N 1
ATOM 1475 C CA . CYS A 1 191 ? 9.477 -4.312 -3.821 1.00 87.38 191 CYS A CA 1
ATOM 1476 C C . CYS A 1 191 ? 8.291 -5.212 -4.154 1.00 87.38 191 CYS A C 1
ATOM 1478 O O . CYS A 1 191 ? 8.494 -6.230 -4.818 1.00 87.38 191 CYS A O 1
ATOM 1480 N N . CYS A 1 192 ? 7.094 -4.873 -3.679 1.00 93.38 192 CYS A N 1
ATOM 1481 C CA . CYS A 1 192 ? 5.867 -5.608 -3.926 1.00 93.38 192 CYS A CA 1
ATOM 1482 C C . CYS A 1 192 ? 4.669 -4.647 -3.923 1.00 93.38 192 CYS A C 1
ATOM 1484 O O . CYS A 1 192 ? 4.388 -4.003 -2.915 1.00 93.38 192 CYS A O 1
ATOM 1486 N N . GLY A 1 193 ? 3.951 -4.547 -5.038 1.00 94.38 193 GLY A N 1
ATOM 1487 C CA . GLY A 1 193 ? 2.767 -3.700 -5.183 1.00 94.38 193 GLY A CA 1
ATOM 1488 C C . GLY A 1 193 ? 1.512 -4.515 -5.478 1.00 94.38 193 GLY A C 1
ATOM 1489 O O . GLY A 1 193 ? 1.549 -5.500 -6.217 1.00 94.38 193 GLY A O 1
ATOM 1490 N N . PHE A 1 194 ? 0.371 -4.097 -4.928 1.00 94.81 194 PHE A N 1
ATOM 1491 C CA . PHE A 1 194 ? -0.917 -4.722 -5.227 1.00 94.81 194 PHE A CA 1
ATOM 1492 C C . PHE A 1 194 ? -1.491 -4.178 -6.537 1.00 94.81 194 PHE A C 1
ATOM 1494 O O . PHE A 1 194 ? -1.913 -3.024 -6.616 1.00 94.81 194 PHE A O 1
ATOM 1501 N N . ALA A 1 195 ? -1.541 -5.030 -7.563 1.00 95.50 195 ALA A N 1
ATOM 1502 C CA . ALA A 1 195 ? -2.116 -4.693 -8.864 1.00 95.50 195 ALA A CA 1
ATOM 1503 C C . ALA A 1 195 ? -3.649 -4.875 -8.897 1.00 95.50 195 ALA A C 1
ATOM 1505 O O . ALA A 1 195 ? -4.339 -4.390 -9.803 1.00 95.50 195 ALA A O 1
ATOM 1506 N N . GLY A 1 196 ? -4.210 -5.564 -7.898 1.00 93.00 196 GLY A N 1
ATOM 1507 C CA . GLY A 1 196 ? -5.636 -5.871 -7.824 1.00 93.00 196 GLY A CA 1
ATOM 1508 C C . GLY A 1 196 ? -6.073 -6.913 -8.856 1.00 93.00 196 GLY A C 1
ATOM 1509 O O . GLY A 1 196 ? -5.229 -7.637 -9.379 1.00 93.00 196 GLY A O 1
ATOM 1510 N N . PRO A 1 197 ? -7.380 -7.027 -9.145 1.00 93.62 197 PRO A N 1
ATOM 1511 C CA . PRO A 1 197 ? -7.888 -8.015 -10.093 1.00 93.62 197 PRO A CA 1
ATOM 1512 C C . PRO A 1 197 ? -7.570 -7.642 -11.547 1.00 93.62 197 PRO A C 1
ATOM 1514 O O . PRO A 1 197 ? -7.753 -6.487 -11.939 1.00 93.62 197 PRO A O 1
ATOM 1517 N N . ASN A 1 198 ? -7.151 -8.606 -12.362 1.00 94.44 198 ASN A N 1
ATOM 1518 C CA . ASN A 1 198 ? -7.122 -8.451 -13.819 1.00 94.44 198 ASN A CA 1
ATOM 1519 C C . ASN A 1 198 ? -8.552 -8.485 -14.415 1.00 94.44 198 ASN A C 1
ATOM 1521 O O . ASN A 1 198 ? -9.540 -8.538 -13.675 1.00 94.44 198 ASN A O 1
ATOM 1525 N N . SER A 1 199 ? -8.672 -8.477 -15.746 1.00 92.62 199 SER A N 1
ATOM 1526 C CA . SER A 1 199 ? -9.970 -8.519 -16.443 1.00 92.62 199 SER A CA 1
ATOM 1527 C C . SER A 1 199 ? -10.800 -9.779 -16.143 1.00 92.62 199 SER A C 1
ATOM 1529 O O . SER A 1 199 ? -12.027 -9.713 -16.161 1.00 92.62 199 SER A O 1
ATOM 1531 N N . ASP A 1 200 ? -10.153 -10.892 -15.784 1.00 91.88 200 ASP A N 1
ATOM 1532 C CA . ASP A 1 200 ? -10.804 -12.161 -15.417 1.00 91.88 200 ASP A CA 1
ATOM 1533 C C . ASP A 1 200 ? -11.127 -12.265 -13.914 1.00 91.88 200 ASP A C 1
ATOM 1535 O O . ASP A 1 200 ? -11.650 -13.276 -13.443 1.00 91.88 200 ASP A O 1
ATOM 1539 N N . GLY A 1 201 ? -10.811 -11.231 -13.128 1.00 90.75 201 GLY A N 1
ATOM 1540 C CA . GLY A 1 201 ? -11.043 -11.202 -11.684 1.00 90.75 201 GLY A CA 1
ATOM 1541 C C . GLY A 1 201 ? -9.953 -11.867 -10.835 1.00 90.75 201 GLY A C 1
ATOM 1542 O O . GLY A 1 201 ? -10.116 -11.950 -9.617 1.00 90.75 201 GLY A O 1
ATOM 1543 N N . VAL A 1 202 ? -8.839 -12.302 -11.434 1.00 92.50 202 VAL A N 1
ATOM 1544 C CA . VAL A 1 202 ? -7.694 -12.891 -10.717 1.00 92.50 202 VAL A CA 1
ATOM 1545 C C . VAL A 1 202 ? -6.878 -11.787 -10.053 1.00 92.50 202 VAL A C 1
ATOM 1547 O O . VAL A 1 202 ? -6.422 -10.859 -10.722 1.00 92.50 202 VAL A O 1
ATOM 1550 N N . LEU A 1 203 ? -6.687 -11.885 -8.736 1.00 94.31 203 LEU A N 1
ATOM 1551 C CA . LEU A 1 203 ? -5.899 -10.930 -7.959 1.00 94.31 203 LEU A CA 1
ATOM 1552 C C . LEU A 1 203 ? -4.402 -11.134 -8.196 1.00 94.31 203 LEU A C 1
ATOM 1554 O O . LEU A 1 203 ? -3.907 -12.257 -8.096 1.00 94.31 203 LEU A O 1
ATOM 1558 N N . HIS A 1 204 ? -3.678 -10.035 -8.414 1.00 96.88 204 HIS A N 1
ATOM 1559 C CA . HIS A 1 204 ? -2.223 -10.057 -8.494 1.00 96.88 204 HIS A CA 1
ATOM 1560 C C . HIS A 1 204 ? -1.553 -9.079 -7.533 1.00 96.88 204 HIS A C 1
ATOM 1562 O O . HIS A 1 204 ? -2.026 -7.962 -7.293 1.00 96.88 204 HIS A O 1
ATOM 1568 N N . VAL A 1 205 ? -0.377 -9.490 -7.071 1.00 97.12 205 VAL A N 1
ATOM 1569 C CA . VAL A 1 205 ? 0.702 -8.580 -6.679 1.00 97.12 205 VAL A CA 1
ATOM 1570 C C . VAL A 1 205 ? 1.807 -8.669 -7.723 1.00 97.12 205 VAL A C 1
ATOM 1572 O O . VAL A 1 205 ? 1.956 -9.698 -8.381 1.00 97.12 205 VAL A O 1
ATOM 1575 N N . ILE A 1 206 ? 2.589 -7.610 -7.880 1.00 97.06 206 ILE A N 1
ATOM 1576 C CA . ILE A 1 206 ? 3.817 -7.633 -8.673 1.00 97.06 206 ILE A CA 1
ATOM 1577 C C . ILE A 1 206 ? 5.000 -7.341 -7.764 1.00 97.06 206 ILE A C 1
ATOM 1579 O O . ILE A 1 206 ? 4.941 -6.410 -6.967 1.00 97.06 206 ILE A O 1
ATOM 1583 N N . ALA A 1 207 ? 6.063 -8.131 -7.883 1.00 95.06 207 ALA A N 1
ATOM 1584 C CA . ALA A 1 207 ? 7.247 -8.017 -7.049 1.00 95.06 207 ALA A CA 1
ATOM 1585 C C . ALA A 1 207 ? 8.543 -7.982 -7.865 1.00 95.06 207 ALA A C 1
ATOM 1587 O O . ALA A 1 207 ? 8.636 -8.555 -8.952 1.00 95.06 207 ALA A O 1
ATOM 1588 N N . GLY A 1 208 ? 9.570 -7.324 -7.327 1.00 91.69 208 GLY A N 1
ATOM 1589 C CA . GLY A 1 208 ? 10.923 -7.365 -7.882 1.00 91.69 208 GLY A CA 1
ATOM 1590 C C . GLY A 1 208 ? 11.543 -8.765 -7.789 1.00 91.69 208 GLY A C 1
ATOM 1591 O O . GLY A 1 208 ? 11.308 -9.494 -6.822 1.00 91.69 208 GLY A O 1
ATOM 1592 N N . GLN A 1 209 ? 12.368 -9.154 -8.768 1.00 85.81 209 GLN A N 1
ATOM 1593 C CA . GLN A 1 209 ? 13.021 -10.469 -8.735 1.00 85.81 209 GLN A CA 1
ATOM 1594 C C . GLN A 1 209 ? 13.876 -10.642 -7.478 1.00 85.81 209 GLN A C 1
ATOM 1596 O O . GLN A 1 209 ? 14.654 -9.760 -7.114 1.00 85.81 209 GLN A O 1
ATOM 1601 N N . ASN A 1 210 ? 13.763 -11.811 -6.841 1.00 83.06 210 ASN A N 1
ATOM 1602 C CA . ASN A 1 210 ? 14.478 -12.165 -5.610 1.00 83.06 210 ASN A CA 1
ATOM 1603 C C . ASN A 1 210 ? 14.224 -11.209 -4.429 1.00 83.06 210 ASN A C 1
ATOM 1605 O O . ASN A 1 210 ? 14.997 -11.214 -3.471 1.00 83.06 210 ASN A O 1
ATOM 1609 N N . GLN A 1 211 ? 13.185 -10.369 -4.480 1.00 87.12 211 GLN A N 1
ATOM 1610 C CA . GLN A 1 211 ? 12.846 -9.474 -3.374 1.00 87.12 211 GLN A CA 1
ATOM 1611 C C . GLN A 1 211 ? 11.927 -10.151 -2.359 1.00 87.12 211 GLN A C 1
ATOM 1613 O O . GLN A 1 211 ? 12.098 -9.929 -1.167 1.00 87.12 211 GLN A O 1
ATOM 1618 N N . LEU A 1 212 ? 11.013 -11.016 -2.803 1.00 90.94 212 LEU A N 1
ATOM 1619 C CA . LEU A 1 212 ? 10.249 -11.901 -1.921 1.00 90.94 212 LEU A CA 1
ATOM 1620 C C . LEU A 1 212 ? 11.003 -13.219 -1.732 1.00 90.94 212 LEU A C 1
ATOM 1622 O O . LEU A 1 212 ? 11.557 -13.762 -2.690 1.00 90.94 212 LEU A O 1
ATOM 1626 N N . LEU A 1 213 ? 11.035 -13.710 -0.496 1.00 89.88 213 LEU A N 1
ATOM 1627 C CA . LEU A 1 213 ? 11.643 -14.997 -0.146 1.00 89.88 213 LEU A CA 1
ATOM 1628 C C . LEU A 1 213 ? 10.628 -16.141 -0.162 1.00 89.88 213 LEU A C 1
ATOM 1630 O O . LEU A 1 213 ? 11.008 -17.279 -0.423 1.00 89.88 213 LEU A O 1
ATOM 1634 N N . ASP A 1 214 ? 9.362 -15.826 0.101 1.00 90.94 214 ASP A N 1
ATOM 1635 C CA . ASP A 1 214 ? 8.251 -16.766 0.072 1.00 90.94 214 ASP A CA 1
ATOM 1636 C C . ASP A 1 214 ? 7.005 -16.084 -0.514 1.00 90.94 214 ASP A C 1
ATOM 1638 O O . ASP A 1 214 ? 6.657 -14.964 -0.132 1.00 90.94 214 ASP A O 1
ATOM 1642 N N . THR A 1 215 ? 6.352 -16.750 -1.466 1.00 94.75 215 THR A N 1
ATOM 1643 C CA . THR A 1 215 ? 5.100 -16.300 -2.095 1.00 94.75 215 THR A CA 1
ATOM 1644 C C . THR A 1 215 ? 3.873 -17.012 -1.536 1.00 94.75 215 THR A C 1
ATOM 1646 O O . THR A 1 215 ? 2.753 -16.561 -1.788 1.00 94.75 215 THR A O 1
ATOM 1649 N N . SER A 1 216 ? 4.065 -18.064 -0.730 1.00 95.94 216 SER A N 1
ATOM 1650 C CA . SER A 1 216 ? 2.986 -18.874 -0.166 1.00 95.94 216 SER A CA 1
ATOM 1651 C C . SER A 1 216 ? 1.930 -18.070 0.604 1.00 95.94 216 SER A C 1
ATOM 1653 O O . SER A 1 216 ? 0.752 -18.402 0.451 1.00 95.94 216 SER A O 1
ATOM 1655 N N . PRO A 1 217 ? 2.256 -16.966 1.322 1.00 96.12 217 PRO A N 1
ATOM 1656 C CA . PRO A 1 217 ? 1.227 -16.152 1.958 1.00 96.12 217 PRO A CA 1
ATOM 1657 C C . PRO A 1 217 ? 0.234 -15.575 0.947 1.00 96.12 217 PRO A C 1
ATOM 1659 O O . PRO A 1 217 ? -0.965 -15.622 1.180 1.00 96.12 217 PRO A O 1
ATOM 1662 N N . PHE A 1 218 ? 0.691 -15.073 -0.204 1.00 96.06 218 PHE A N 1
ATOM 1663 C CA . PHE A 1 218 ? -0.207 -14.538 -1.235 1.00 96.06 218 PHE A CA 1
ATOM 1664 C C . PHE A 1 218 ? -1.022 -15.650 -1.904 1.00 96.06 218 PHE A C 1
ATOM 1666 O O . PHE A 1 218 ? -2.237 -15.522 -2.081 1.00 96.06 218 PHE A O 1
ATOM 1673 N N . GLU A 1 219 ? -0.364 -16.760 -2.233 1.00 94.94 219 GLU A N 1
ATOM 1674 C CA . GLU A 1 219 ? -0.978 -17.895 -2.926 1.00 94.94 219 GLU A CA 1
ATOM 1675 C C . GLU A 1 219 ? -2.069 -18.566 -2.083 1.00 94.94 219 GLU A C 1
ATOM 1677 O O . GLU A 1 219 ? -3.109 -18.942 -2.624 1.00 94.94 219 GLU A O 1
ATOM 1682 N N . ALA A 1 220 ? -1.888 -18.626 -0.758 1.00 93.75 220 ALA A N 1
ATOM 1683 C CA . ALA A 1 220 ? -2.885 -19.127 0.190 1.00 93.75 220 ALA A CA 1
ATOM 1684 C C . ALA A 1 220 ? -4.205 -18.335 0.167 1.00 93.75 220 ALA A C 1
ATOM 1686 O O . ALA A 1 220 ? -5.232 -18.854 0.593 1.00 93.75 220 ALA A O 1
ATOM 1687 N N . HIS A 1 221 ? -4.192 -17.108 -0.364 1.00 93.56 221 HIS A N 1
ATOM 1688 C CA . HIS A 1 221 ? -5.375 -16.257 -0.543 1.00 93.56 221 HIS A CA 1
ATOM 1689 C C . HIS A 1 221 ? -5.781 -16.100 -2.016 1.00 93.56 221 HIS A C 1
ATOM 1691 O O . HIS A 1 221 ? -6.539 -15.190 -2.360 1.00 93.56 221 HIS A O 1
ATOM 1697 N N . GLY A 1 222 ? -5.269 -16.961 -2.905 1.00 93.50 222 GLY A N 1
ATOM 1698 C CA . GLY A 1 222 ? -5.570 -16.930 -4.338 1.00 93.50 222 GLY A CA 1
ATOM 1699 C C . GLY A 1 222 ? -4.989 -15.718 -5.072 1.00 93.50 222 GLY A C 1
ATOM 1700 O O . GLY A 1 222 ? -5.476 -15.360 -6.146 1.00 93.50 222 GLY A O 1
ATOM 1701 N N . ILE A 1 223 ? -3.973 -15.064 -4.499 1.00 95.88 223 ILE A N 1
ATOM 1702 C CA . ILE A 1 223 ? -3.290 -13.921 -5.105 1.00 95.88 223 ILE A CA 1
ATOM 1703 C C . ILE A 1 223 ? -2.048 -14.434 -5.830 1.00 95.88 223 ILE A C 1
ATOM 1705 O O . ILE A 1 223 ? -1.125 -14.967 -5.216 1.00 95.88 223 ILE A O 1
ATOM 1709 N N . LYS A 1 224 ? -2.007 -14.253 -7.149 1.00 96.62 224 LYS A N 1
ATOM 1710 C CA . LYS A 1 224 ? -0.869 -14.672 -7.967 1.00 96.62 224 LYS A CA 1
ATOM 1711 C C . LYS A 1 224 ? 0.229 -13.607 -7.935 1.00 96.62 224 LYS A C 1
ATOM 1713 O O . LYS A 1 224 ? -0.028 -12.420 -8.131 1.00 96.62 224 LYS A O 1
ATOM 1718 N N . VAL A 1 225 ? 1.470 -14.041 -7.730 1.00 97.50 225 VAL A N 1
ATOM 1719 C CA . VAL A 1 225 ? 2.643 -13.160 -7.770 1.00 97.50 225 VAL A CA 1
ATOM 1720 C C . VAL A 1 225 ? 3.157 -13.048 -9.203 1.00 97.50 225 VAL A C 1
ATOM 1722 O O . VAL A 1 225 ? 3.486 -14.045 -9.847 1.00 97.50 225 VAL A O 1
ATOM 1725 N N . LEU A 1 226 ? 3.219 -11.820 -9.709 1.00 98.00 226 LEU A N 1
ATOM 1726 C CA . LEU A 1 226 ? 3.884 -11.462 -10.955 1.00 98.00 226 LEU A CA 1
ATOM 1727 C C . LEU A 1 226 ? 5.289 -10.950 -10.647 1.00 98.00 226 LEU A C 1
ATOM 1729 O O . LEU A 1 226 ? 5.517 -10.305 -9.626 1.00 98.00 226 LEU A O 1
ATOM 1733 N N . TRP A 1 227 ? 6.232 -11.205 -11.545 1.00 96.75 227 TRP A N 1
ATOM 1734 C CA . TRP A 1 227 ? 7.620 -10.801 -11.352 1.00 96.75 227 TRP A CA 1
ATOM 173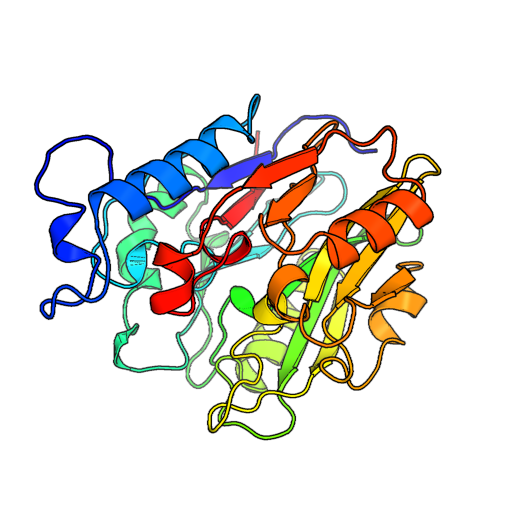5 C C . TRP A 1 227 ? 7.982 -9.687 -12.320 1.00 96.75 227 TRP A C 1
ATOM 1737 O O . TRP A 1 227 ? 7.875 -9.858 -13.535 1.00 96.75 227 TRP A O 1
ATOM 1747 N N . ALA A 1 228 ? 8.440 -8.561 -11.780 1.00 95.38 228 ALA A N 1
ATOM 1748 C CA . ALA A 1 228 ? 9.048 -7.515 -12.583 1.00 95.38 228 ALA A CA 1
ATOM 1749 C C . ALA A 1 228 ? 10.290 -8.077 -13.304 1.00 95.38 228 ALA A C 1
ATOM 1751 O O . ALA A 1 228 ? 11.015 -8.902 -12.732 1.00 95.38 228 ALA A O 1
ATOM 1752 N N . PRO A 1 229 ? 10.560 -7.666 -14.552 1.00 94.50 229 PRO A N 1
ATOM 1753 C CA . PRO A 1 229 ? 11.776 -8.065 -15.245 1.00 94.50 229 PRO A CA 1
ATOM 1754 C C . PRO A 1 229 ? 13.038 -7.599 -14.515 1.00 94.50 229 PRO A C 1
ATOM 1756 O O . PRO A 1 229 ? 13.035 -6.611 -13.779 1.00 94.50 229 PRO A O 1
ATOM 1759 N N . ARG A 1 230 ? 14.145 -8.308 -14.747 1.00 91.19 230 ARG A N 1
ATOM 1760 C CA . ARG A 1 230 ? 15.446 -7.939 -14.184 1.00 91.19 230 ARG A CA 1
ATOM 1761 C C . ARG A 1 230 ? 15.851 -6.534 -14.646 1.00 91.19 230 ARG A C 1
ATOM 1763 O O . ARG A 1 230 ? 15.863 -6.273 -15.845 1.00 91.19 230 ARG A O 1
ATOM 1770 N N . GLY A 1 231 ? 16.246 -5.676 -13.709 1.00 89.94 231 GLY A N 1
ATOM 1771 C CA . GLY A 1 231 ? 16.576 -4.267 -13.955 1.00 89.94 231 GLY A CA 1
ATOM 1772 C C . GLY A 1 231 ? 15.378 -3.314 -13.866 1.00 89.94 231 GLY A C 1
ATOM 1773 O O . GLY A 1 231 ? 15.573 -2.099 -13.856 1.00 89.94 231 GLY A O 1
ATOM 1774 N N . GLU A 1 232 ? 14.157 -3.844 -13.763 1.00 93.25 232 GLU A N 1
ATOM 1775 C CA . GLU A 1 232 ? 12.916 -3.082 -13.606 1.00 93.25 232 GLU A CA 1
ATOM 1776 C C . GLU A 1 232 ? 12.254 -3.315 -12.239 1.00 93.25 232 GLU A C 1
ATOM 1778 O O . GLU A 1 232 ? 11.078 -3.014 -12.047 1.00 93.25 232 GLU A O 1
ATOM 1783 N N . GLU A 1 233 ? 12.991 -3.840 -11.256 1.00 90.44 233 GLU A N 1
ATOM 1784 C CA . GLU A 1 233 ? 12.435 -4.288 -9.975 1.00 90.44 233 GLU A CA 1
ATOM 1785 C C . GLU A 1 233 ? 11.682 -3.179 -9.239 1.00 90.44 233 GLU A C 1
ATOM 1787 O O . GLU A 1 233 ? 10.655 -3.438 -8.621 1.00 90.44 233 GLU A O 1
ATOM 1792 N N . TRP A 1 234 ? 12.152 -1.937 -9.328 1.00 87.25 234 TRP A N 1
ATOM 1793 C CA . TRP A 1 234 ? 11.499 -0.809 -8.669 1.00 87.25 234 TRP A CA 1
ATOM 1794 C C . TRP A 1 234 ? 10.155 -0.426 -9.322 1.00 87.25 234 TRP A C 1
ATOM 1796 O O . TRP A 1 234 ? 9.269 0.082 -8.641 1.00 87.25 234 TRP A O 1
ATOM 1806 N N . GLY A 1 235 ? 9.939 -0.783 -10.594 1.00 91.75 235 GLY A N 1
ATOM 1807 C CA . GLY A 1 235 ? 8.636 -0.666 -11.255 1.00 91.75 235 GLY A CA 1
ATOM 1808 C C . GLY A 1 235 ? 7.555 -1.583 -10.663 1.00 91.75 235 GLY A C 1
ATOM 1809 O O . GLY A 1 235 ? 6.381 -1.416 -10.976 1.00 91.75 235 GLY A O 1
ATOM 1810 N N . SER A 1 236 ? 7.919 -2.523 -9.778 1.00 93.06 236 SER A N 1
ATOM 1811 C CA . SER A 1 236 ? 6.954 -3.333 -9.020 1.00 93.06 236 SER A CA 1
ATOM 1812 C C . SER A 1 236 ? 6.167 -2.540 -7.969 1.00 93.06 236 SER A C 1
ATOM 1814 O O . SER A 1 236 ? 5.131 -3.017 -7.507 1.00 93.06 236 SER A O 1
ATOM 1816 N N . ASN A 1 237 ? 6.598 -1.320 -7.618 1.00 91.62 237 ASN A N 1
ATOM 1817 C CA . ASN A 1 237 ? 5.787 -0.412 -6.813 1.00 91.62 237 ASN A CA 1
ATOM 1818 C C . ASN A 1 237 ? 4.628 0.136 -7.658 1.00 91.62 237 ASN A C 1
ATOM 1820 O O . ASN A 1 237 ? 4.699 1.212 -8.249 1.00 91.62 237 ASN A O 1
ATOM 1824 N N . VAL A 1 238 ? 3.560 -0.648 -7.739 1.00 94.75 238 VAL A N 1
ATOM 1825 C CA . VAL A 1 238 ? 2.299 -0.258 -8.367 1.00 94.75 238 VAL A CA 1
ATOM 1826 C C . VAL A 1 238 ? 1.257 0.024 -7.297 1.00 94.75 238 VAL A C 1
ATOM 1828 O O . VAL A 1 238 ? 1.278 -0.551 -6.206 1.00 94.75 238 VAL A O 1
ATOM 1831 N N . LEU A 1 239 ? 0.310 0.894 -7.629 1.00 92.25 239 LEU A N 1
ATOM 1832 C CA . LEU A 1 239 ? -0.754 1.297 -6.725 1.00 92.25 239 LEU A CA 1
ATOM 1833 C C . LEU A 1 239 ? -2.107 1.116 -7.400 1.00 92.25 239 LEU A C 1
ATOM 1835 O O . LEU A 1 239 ? -2.408 1.757 -8.409 1.00 92.25 239 LEU A O 1
ATOM 1839 N N . ARG A 1 240 ? -2.980 0.337 -6.767 1.00 91.25 240 ARG A N 1
ATOM 1840 C CA . ARG A 1 240 ? -4.402 0.329 -7.090 1.00 91.25 240 ARG A CA 1
ATOM 1841 C C . ARG A 1 240 ? -5.233 0.459 -5.832 1.00 91.25 240 ARG A C 1
ATOM 1843 O O . ARG A 1 240 ? -5.065 -0.290 -4.875 1.00 91.25 240 ARG A O 1
ATOM 1850 N N . LEU A 1 241 ? -6.145 1.421 -5.852 1.00 86.00 241 LEU A N 1
ATOM 1851 C CA . LEU A 1 241 ? -7.059 1.639 -4.743 1.00 86.00 241 LEU A CA 1
ATOM 1852 C C . LEU A 1 241 ? -8.091 0.505 -4.686 1.00 86.00 241 LEU A C 1
ATOM 1854 O O . LEU A 1 241 ? -8.552 0.052 -5.737 1.00 86.00 241 LEU A O 1
ATOM 1858 N N . PRO A 1 242 ? -8.521 0.078 -3.490 1.00 79.06 242 PRO A N 1
ATOM 1859 C CA . PRO A 1 242 ? -9.499 -0.992 -3.330 1.00 79.06 242 PRO A CA 1
ATOM 1860 C C . PRO A 1 242 ? -10.943 -0.497 -3.552 1.00 79.06 242 PRO A C 1
ATOM 1862 O O . PRO A 1 242 ? -11.849 -0.805 -2.782 1.00 79.06 242 PRO A O 1
ATOM 1865 N N . ILE A 1 243 ? -11.166 0.291 -4.606 1.00 77.06 243 ILE A N 1
ATOM 1866 C CA . ILE A 1 243 ? -12.475 0.803 -5.026 1.00 77.06 243 ILE A CA 1
ATOM 1867 C C . ILE A 1 243 ? -12.781 0.343 -6.451 1.00 77.06 243 ILE A C 1
ATOM 1869 O O . ILE A 1 243 ? -11.883 0.039 -7.239 1.00 77.06 243 ILE A O 1
ATOM 1873 N N . GLN A 1 244 ? -14.067 0.296 -6.788 1.00 73.75 244 GLN A N 1
ATOM 1874 C CA . GLN A 1 244 ? -14.507 -0.073 -8.128 1.00 73.75 244 GLN A CA 1
ATOM 1875 C C . GLN A 1 244 ? -13.946 0.904 -9.175 1.00 73.75 244 GLN A C 1
ATOM 1877 O O . GLN A 1 244 ? -13.961 2.114 -8.958 1.00 73.75 244 GLN A O 1
ATOM 1882 N N . ASP A 1 245 ? -13.468 0.356 -10.294 1.00 78.88 245 ASP A N 1
ATOM 1883 C CA . ASP A 1 245 ? -12.929 1.087 -11.450 1.00 78.88 245 ASP A CA 1
ATOM 1884 C C . ASP A 1 245 ? -11.691 1.956 -11.164 1.00 78.88 245 ASP A C 1
ATOM 1886 O O . ASP A 1 245 ? -11.293 2.752 -12.014 1.00 78.88 245 ASP A O 1
ATOM 1890 N N . ALA A 1 246 ? -11.036 1.789 -10.005 1.00 86.06 246 ALA A N 1
ATOM 1891 C CA . ALA A 1 246 ? -9.769 2.465 -9.748 1.00 86.06 246 ALA A CA 1
ATOM 1892 C C . ALA A 1 246 ? -8.723 2.068 -10.795 1.00 86.06 246 ALA A C 1
ATOM 1894 O O . ALA A 1 246 ? -8.505 0.859 -11.000 1.00 86.06 246 ALA A O 1
ATOM 1895 N N . PRO A 1 247 ? -8.039 3.054 -11.404 1.00 91.75 247 PRO A N 1
ATOM 1896 C CA . PRO A 1 247 ? -6.957 2.754 -12.310 1.00 91.75 247 PRO A CA 1
ATOM 1897 C C . PRO A 1 247 ? -5.804 2.090 -11.561 1.00 91.75 247 PRO A C 1
ATOM 1899 O O . PRO A 1 247 ? -5.525 2.392 -10.396 1.00 91.75 247 PRO A O 1
ATOM 1902 N N . LEU A 1 248 ? -5.122 1.188 -12.257 1.00 95.25 248 LEU A N 1
ATOM 1903 C CA . LEU A 1 248 ? -3.814 0.713 -11.850 1.00 95.25 248 LEU A CA 1
ATOM 1904 C C . LEU A 1 248 ? -2.787 1.803 -12.176 1.00 95.25 248 LEU A C 1
ATOM 1906 O O . LEU A 1 248 ? -2.583 2.155 -13.336 1.00 95.25 248 LEU A O 1
ATOM 1910 N N . ASN A 1 249 ? -2.152 2.351 -11.149 1.00 95.56 249 ASN A N 1
ATOM 1911 C CA . ASN A 1 249 ? -1.075 3.315 -11.302 1.00 95.56 249 ASN A CA 1
ATOM 1912 C C . ASN A 1 249 ? 0.251 2.571 -11.363 1.00 95.56 249 ASN A C 1
ATOM 1914 O O . ASN A 1 249 ? 0.593 1.825 -10.443 1.00 95.56 249 ASN A O 1
ATOM 1918 N N . VAL A 1 250 ? 0.979 2.790 -12.449 1.00 96.06 250 VAL A N 1
ATOM 1919 C CA . VAL A 1 250 ? 2.301 2.216 -12.697 1.00 96.06 250 VAL A CA 1
ATOM 1920 C C . VAL A 1 250 ? 3.285 3.334 -12.980 1.00 96.06 250 VAL A C 1
ATOM 1922 O O . VAL A 1 250 ? 2.905 4.438 -13.382 1.00 96.06 250 VAL A O 1
ATOM 1925 N N . GLN A 1 251 ? 4.565 3.046 -12.801 1.00 92.88 251 GLN A N 1
ATOM 1926 C CA . GLN A 1 251 ? 5.593 4.026 -13.079 1.00 92.88 251 GLN A CA 1
ATOM 1927 C C . GLN A 1 251 ? 6.051 4.018 -14.541 1.00 92.88 251 GLN A C 1
ATOM 1929 O O . GLN A 1 251 ? 6.233 2.965 -15.146 1.00 92.88 251 GLN A O 1
ATOM 1934 N N . SER A 1 252 ? 6.287 5.207 -15.101 1.00 94.81 252 SER A N 1
ATOM 1935 C CA . SER A 1 252 ? 6.944 5.377 -16.399 1.00 94.81 252 SER A CA 1
ATOM 1936 C C . SER A 1 252 ? 8.390 4.873 -16.386 1.00 94.81 252 SER A C 1
ATOM 1938 O O . SER A 1 252 ? 9.088 5.044 -15.390 1.00 94.81 252 SER A O 1
ATOM 1940 N N . GLY A 1 253 ? 8.870 4.364 -17.522 1.00 94.19 253 GLY A N 1
ATOM 1941 C CA . GLY A 1 253 ? 10.253 3.889 -17.670 1.00 94.19 253 GLY A CA 1
ATOM 1942 C C . GLY A 1 253 ? 10.457 2.412 -17.317 1.00 94.19 253 GLY A C 1
ATOM 1943 O O . GLY A 1 253 ? 11.598 1.962 -17.274 1.00 94.19 253 GLY A O 1
ATOM 1944 N N . TYR A 1 254 ? 9.364 1.674 -17.092 1.00 95.19 254 TYR A N 1
ATOM 1945 C CA . TYR A 1 254 ? 9.341 0.242 -16.774 1.00 95.19 254 TYR A CA 1
ATOM 1946 C C . TYR A 1 254 ? 8.413 -0.512 -17.739 1.00 95.19 254 TYR A C 1
ATOM 1948 O O . TYR A 1 254 ? 7.378 -1.064 -17.358 1.00 95.19 254 TYR A O 1
ATOM 1956 N N . ASP A 1 255 ? 8.744 -0.471 -19.031 1.00 96.62 255 ASP A N 1
ATOM 1957 C CA . ASP A 1 255 ? 7.909 -1.048 -20.095 1.00 96.62 255 ASP A CA 1
ATOM 1958 C C . ASP A 1 255 ? 7.780 -2.572 -19.965 1.00 96.62 255 ASP A C 1
ATOM 1960 O O . ASP A 1 255 ? 6.752 -3.152 -20.328 1.00 96.62 255 ASP A O 1
ATOM 1964 N N . GLY A 1 256 ? 8.800 -3.235 -19.418 1.00 97.62 256 GLY A N 1
ATOM 1965 C CA . GLY A 1 256 ? 8.760 -4.654 -19.109 1.00 97.62 256 GLY A CA 1
ATOM 1966 C C . GLY A 1 256 ? 7.728 -4.991 -18.030 1.00 97.62 256 GLY A C 1
ATOM 1967 O O . GLY A 1 256 ? 6.996 -5.970 -18.179 1.00 97.62 256 GLY A O 1
ATOM 1968 N N . VAL A 1 257 ? 7.604 -4.170 -16.984 1.00 97.19 257 VAL A N 1
ATOM 1969 C CA . VAL A 1 257 ? 6.535 -4.288 -15.976 1.00 97.19 257 VAL A CA 1
ATOM 1970 C C . VAL A 1 257 ? 5.155 -4.126 -16.611 1.00 97.19 257 VAL A C 1
ATOM 1972 O O . VAL A 1 257 ? 4.274 -4.956 -16.375 1.00 97.19 257 VAL A O 1
ATOM 1975 N N . VAL A 1 258 ? 4.967 -3.105 -17.453 1.00 97.75 258 VAL A N 1
ATOM 1976 C CA . VAL A 1 258 ? 3.696 -2.899 -18.169 1.00 97.75 258 VAL A CA 1
ATOM 1977 C C . VAL A 1 258 ? 3.369 -4.116 -19.028 1.00 97.75 258 VAL A C 1
ATOM 1979 O O . VAL A 1 258 ? 2.245 -4.607 -18.991 1.00 97.75 258 VAL A O 1
ATOM 1982 N N . ARG A 1 259 ? 4.352 -4.660 -19.749 1.00 98.00 259 ARG A N 1
ATOM 1983 C CA . ARG A 1 259 ? 4.168 -5.870 -20.552 1.00 98.00 259 ARG A CA 1
ATOM 1984 C C . ARG A 1 259 ? 3.763 -7.076 -19.707 1.00 98.00 259 ARG A C 1
ATOM 1986 O O . ARG A 1 259 ? 2.818 -7.758 -20.079 1.00 98.00 259 ARG A O 1
ATOM 1993 N N . VAL A 1 260 ? 4.413 -7.309 -18.565 1.00 98.25 260 VAL A N 1
ATOM 1994 C CA . VAL A 1 260 ? 4.034 -8.388 -17.635 1.00 98.25 260 VAL A CA 1
ATOM 1995 C C . VAL A 1 260 ? 2.581 -8.237 -17.183 1.00 98.25 260 VAL A C 1
ATOM 1997 O O . VAL A 1 260 ? 1.857 -9.230 -17.135 1.00 98.25 260 VAL A O 1
ATOM 2000 N N . LEU A 1 261 ? 2.129 -7.016 -16.889 1.00 98.06 261 LEU A N 1
ATOM 2001 C CA . LEU A 1 261 ? 0.728 -6.756 -16.556 1.00 98.06 261 LEU A CA 1
ATOM 2002 C C . LEU A 1 261 ? -0.190 -7.058 -17.752 1.00 98.06 261 LEU A C 1
ATOM 2004 O O . LEU A 1 261 ? -1.143 -7.817 -17.608 1.00 98.06 261 LEU A O 1
ATOM 2008 N N . MET A 1 262 ? 0.106 -6.543 -18.946 1.00 97.69 262 MET A N 1
ATOM 2009 C CA . MET A 1 262 ? -0.717 -6.789 -20.140 1.00 97.69 262 MET A CA 1
ATOM 2010 C C . MET A 1 262 ? -0.824 -8.283 -20.478 1.00 97.69 262 MET A C 1
ATOM 2012 O O . MET A 1 262 ? -1.928 -8.785 -20.680 1.00 97.69 262 MET A O 1
ATOM 2016 N N . ASP A 1 263 ? 0.292 -9.013 -20.419 1.00 97.94 263 ASP A N 1
ATOM 2017 C CA . ASP A 1 263 ? 0.357 -10.464 -20.642 1.00 97.94 263 ASP A CA 1
ATOM 2018 C C . ASP A 1 263 ? -0.446 -11.264 -19.588 1.00 97.94 263 ASP A C 1
ATOM 2020 O O . ASP A 1 263 ? -0.735 -12.444 -19.787 1.00 97.94 263 ASP A O 1
ATOM 2024 N N . ASN A 1 264 ? -0.829 -10.635 -18.469 1.00 98.00 264 ASN A N 1
ATOM 2025 C CA . ASN A 1 264 ? -1.664 -11.213 -17.411 1.00 98.00 264 ASN A CA 1
ATOM 2026 C C . ASN A 1 264 ? -3.076 -10.588 -17.348 1.00 98.00 264 ASN A C 1
ATOM 2028 O O . ASN A 1 264 ? -3.735 -10.658 -16.308 1.00 98.00 264 ASN A O 1
ATOM 2032 N N . GLY A 1 265 ? -3.569 -10.017 -18.454 1.00 96.94 265 GLY A N 1
ATOM 2033 C CA . GLY A 1 265 ? -4.980 -9.640 -18.624 1.00 96.94 265 GLY A CA 1
A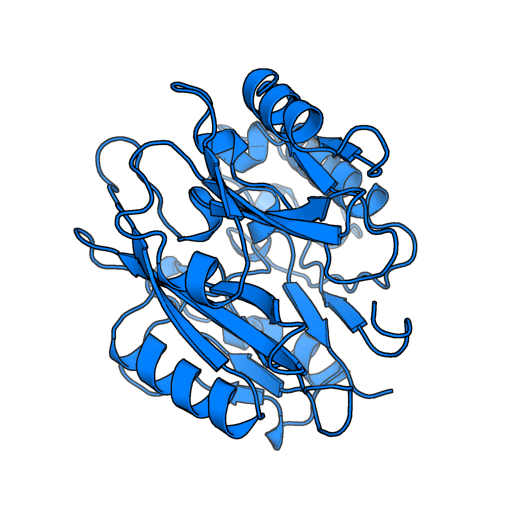TOM 2034 C C . GLY A 1 265 ? -5.352 -8.252 -18.099 1.00 96.94 265 GLY A C 1
ATOM 2035 O O . GLY A 1 265 ? -6.489 -8.039 -17.672 1.00 96.94 265 GLY A O 1
ATOM 2036 N N . TYR A 1 266 ? -4.403 -7.312 -18.080 1.00 96.75 266 TYR A N 1
ATOM 2037 C CA . TYR A 1 266 ? -4.644 -5.904 -17.720 1.00 96.75 266 TYR A CA 1
ATOM 2038 C C . TYR A 1 266 ? -4.901 -4.991 -18.933 1.00 96.75 266 TYR A C 1
ATOM 2040 O O . TYR A 1 266 ? -4.971 -3.776 -18.778 1.00 96.75 266 TYR A O 1
ATOM 2048 N N . ASP A 1 267 ? -5.091 -5.559 -20.122 1.00 93.88 267 ASP A N 1
ATOM 2049 C CA . ASP A 1 267 ? -5.382 -4.859 -21.382 1.00 93.88 267 ASP A CA 1
ATOM 2050 C C . ASP A 1 267 ? -6.653 -3.992 -21.334 1.00 93.88 267 ASP A C 1
ATOM 2052 O O . ASP A 1 267 ? -6.705 -2.939 -21.967 1.00 93.88 267 ASP A O 1
ATOM 2056 N N . ASN A 1 268 ? -7.646 -4.396 -20.537 1.00 90.69 268 ASN A N 1
ATOM 2057 C CA . ASN A 1 268 ? -8.894 -3.652 -20.323 1.00 90.69 268 ASN A CA 1
ATOM 2058 C C . ASN A 1 268 ? -9.000 -3.017 -18.926 1.00 90.69 268 ASN A C 1
ATOM 2060 O O . ASN A 1 268 ? -10.051 -2.488 -18.557 1.00 90.69 268 ASN A O 1
ATOM 2064 N N . VAL A 1 269 ? -7.927 -3.057 -18.131 1.00 92.00 269 VAL A N 1
ATOM 2065 C CA . VAL A 1 269 ? -7.880 -2.375 -16.835 1.00 92.00 269 VAL A CA 1
ATOM 2066 C C . VAL A 1 269 ? -7.396 -0.942 -17.068 1.00 92.00 269 VAL A C 1
ATOM 2068 O O . VAL A 1 269 ? -6.314 -0.762 -17.628 1.00 92.00 269 VAL A O 1
ATOM 2071 N N . PRO A 1 270 ? -8.136 0.096 -16.626 1.00 92.44 270 PRO A N 1
ATOM 2072 C CA . PRO A 1 270 ? -7.654 1.468 -16.714 1.00 92.44 270 PRO A CA 1
ATOM 2073 C C . PRO A 1 270 ? -6.281 1.590 -16.053 1.00 92.44 270 PRO A C 1
ATOM 2075 O O . PRO A 1 270 ? -6.111 1.199 -14.898 1.00 92.44 270 PRO A O 1
ATOM 2078 N N . MET A 1 271 ? -5.300 2.118 -16.780 1.00 94.62 271 MET A N 1
ATOM 2079 C CA . MET A 1 271 ? -3.925 2.233 -16.308 1.00 94.62 271 MET A CA 1
ATOM 2080 C C . MET A 1 271 ? -3.445 3.674 -16.448 1.00 94.62 271 MET A C 1
ATOM 2082 O O . MET A 1 271 ? -3.637 4.303 -17.486 1.00 94.62 271 MET A O 1
ATOM 2086 N N . SER A 1 272 ? -2.825 4.197 -15.395 1.00 95.19 272 SER A N 1
ATOM 2087 C CA . SER A 1 272 ? -2.165 5.502 -15.401 1.00 95.19 272 SER A CA 1
ATOM 2088 C C . SER A 1 272 ? -0.663 5.294 -15.281 1.00 95.19 272 SER A C 1
ATOM 2090 O O . SER A 1 272 ? -0.192 4.711 -14.307 1.00 95.19 272 SER A O 1
ATOM 2092 N N . ILE A 1 273 ? 0.083 5.760 -16.281 1.00 95.56 273 ILE A N 1
ATOM 2093 C CA . ILE A 1 273 ? 1.547 5.699 -16.302 1.00 95.56 273 ILE A CA 1
ATOM 2094 C C . ILE A 1 273 ? 2.073 7.037 -15.787 1.00 95.56 273 ILE A C 1
ATOM 2096 O O . ILE A 1 273 ? 1.878 8.073 -16.423 1.00 95.56 273 ILE A O 1
ATOM 2100 N N . LEU A 1 274 ? 2.714 7.023 -14.621 1.00 94.56 274 LEU A N 1
ATOM 2101 C CA . LEU A 1 274 ? 3.107 8.226 -13.890 1.00 94.56 274 LEU A CA 1
ATOM 2102 C C . LEU A 1 274 ? 4.630 8.327 -13.774 1.00 94.56 274 LEU A C 1
ATOM 2104 O O . LEU A 1 274 ? 5.304 7.350 -13.463 1.00 94.56 274 LEU A O 1
ATOM 2108 N N . ASN A 1 275 ? 5.181 9.525 -13.972 1.00 91.94 275 ASN A N 1
ATOM 2109 C CA . ASN A 1 275 ? 6.593 9.793 -13.697 1.00 91.94 275 ASN A CA 1
ATOM 2110 C C . ASN A 1 275 ? 6.776 10.106 -12.208 1.00 91.94 275 ASN A C 1
ATOM 2112 O O . ASN A 1 275 ? 6.130 11.023 -11.711 1.00 91.94 275 ASN A O 1
ATOM 2116 N N . TRP A 1 276 ? 7.651 9.367 -11.522 1.00 89.62 276 TRP A N 1
ATOM 2117 C CA . TRP A 1 276 ? 7.962 9.521 -10.093 1.00 89.62 276 TRP A CA 1
ATOM 2118 C C . TRP A 1 276 ? 9.469 9.642 -9.813 1.00 89.62 276 TRP A C 1
ATOM 2120 O O . TRP A 1 276 ? 9.933 9.406 -8.700 1.00 89.62 276 TRP A O 1
ATOM 2130 N N . ASP A 1 277 ? 10.260 10.030 -10.816 1.00 87.62 277 ASP A N 1
ATOM 2131 C CA . ASP A 1 277 ? 11.726 10.015 -10.730 1.00 87.62 277 ASP A CA 1
ATOM 2132 C C . ASP A 1 277 ? 12.309 10.985 -9.695 1.00 87.62 277 ASP A C 1
ATOM 2134 O O . ASP A 1 277 ? 13.389 10.731 -9.174 1.00 87.62 277 ASP A O 1
ATOM 2138 N N . GLU A 1 278 ? 11.635 12.095 -9.381 1.00 85.19 278 GLU A N 1
ATOM 2139 C CA . GLU A 1 278 ? 12.130 13.043 -8.379 1.00 85.19 278 GLU A CA 1
ATOM 2140 C C . GLU A 1 278 ? 11.830 12.534 -6.973 1.00 85.19 278 GLU A C 1
ATOM 2142 O O . GLU A 1 278 ? 12.703 12.574 -6.113 1.00 85.19 278 GLU A O 1
ATOM 2147 N N . VAL A 1 279 ? 10.636 11.976 -6.758 1.00 83.50 279 VAL A N 1
ATOM 2148 C CA . VAL A 1 279 ? 10.281 11.339 -5.484 1.00 83.50 279 VAL A CA 1
ATOM 2149 C C . VAL A 1 279 ? 11.135 10.095 -5.220 1.00 83.50 279 VAL A C 1
ATOM 2151 O O . VAL A 1 279 ? 11.531 9.846 -4.084 1.00 83.50 279 VAL A O 1
ATOM 2154 N N . ARG A 1 280 ? 11.527 9.365 -6.268 1.00 84.75 280 ARG A N 1
ATOM 2155 C CA . ARG A 1 280 ? 12.465 8.240 -6.162 1.00 84.75 280 ARG A CA 1
ATOM 2156 C C . ARG A 1 280 ? 13.801 8.620 -5.524 1.00 84.75 280 ARG A C 1
ATOM 2158 O O . ARG A 1 280 ? 14.390 7.800 -4.830 1.00 84.75 280 ARG A O 1
ATOM 2165 N N . LYS A 1 281 ? 14.304 9.838 -5.760 1.00 81.00 281 LYS A N 1
ATOM 2166 C CA . LYS A 1 281 ? 15.613 10.288 -5.243 1.00 81.00 281 LYS A CA 1
ATOM 2167 C C . LYS A 1 281 ? 15.667 10.364 -3.717 1.00 81.00 281 LYS A C 1
ATOM 2169 O O . LYS A 1 281 ? 16.757 10.420 -3.161 1.00 81.00 281 LYS A O 1
ATOM 2174 N N . ILE A 1 282 ? 14.505 10.391 -3.069 1.00 76.50 282 ILE A N 1
ATOM 2175 C CA . ILE A 1 282 ? 14.343 10.415 -1.612 1.00 76.50 282 ILE A CA 1
ATOM 2176 C C . ILE A 1 282 ? 13.676 9.127 -1.105 1.00 76.50 282 ILE A C 1
ATOM 2178 O O . ILE A 1 282 ? 12.958 9.147 -0.112 1.00 76.50 282 ILE A O 1
ATOM 2182 N N . ASP A 1 283 ? 13.867 8.018 -1.826 1.00 77.19 283 ASP A N 1
ATOM 2183 C CA . ASP A 1 283 ? 13.330 6.687 -1.511 1.00 77.19 283 ASP A CA 1
ATOM 2184 C C . ASP A 1 283 ? 11.790 6.603 -1.442 1.00 77.19 283 ASP A C 1
ATOM 2186 O O . ASP A 1 283 ? 11.230 5.642 -0.910 1.00 77.19 283 ASP A O 1
ATOM 2190 N N . GLY A 1 284 ? 11.087 7.579 -2.025 1.00 79.19 284 GLY A N 1
ATOM 2191 C CA . GLY A 1 284 ? 9.634 7.565 -2.161 1.00 79.19 284 GLY A CA 1
ATOM 2192 C C . GLY A 1 284 ? 9.159 6.853 -3.432 1.00 79.19 284 GLY A C 1
ATOM 2193 O O . GLY A 1 284 ? 9.922 6.618 -4.364 1.00 79.19 284 GLY A O 1
ATOM 2194 N N . SER A 1 285 ? 7.870 6.528 -3.487 1.00 83.06 285 SER A N 1
ATOM 2195 C CA . SER A 1 285 ? 7.207 5.777 -4.559 1.00 83.06 285 SER A CA 1
ATOM 2196 C C . SER A 1 285 ? 5.690 6.054 -4.586 1.00 83.06 285 SER A C 1
ATOM 2198 O O . SER A 1 285 ? 5.186 6.840 -3.783 1.00 83.06 285 SER A O 1
ATOM 2200 N N . LEU A 1 286 ? 4.937 5.426 -5.496 1.00 88.19 286 LEU A N 1
ATOM 2201 C CA . LEU A 1 286 ? 3.491 5.654 -5.629 1.00 88.19 286 LEU A CA 1
ATOM 2202 C C . LEU A 1 286 ? 2.722 5.302 -4.350 1.00 88.19 286 LEU A C 1
ATOM 2204 O O . LEU A 1 286 ? 1.809 6.028 -3.953 1.00 88.19 286 LEU A O 1
ATOM 2208 N N . THR A 1 287 ? 3.077 4.192 -3.701 1.00 86.88 287 THR A N 1
ATOM 2209 C CA . THR A 1 287 ? 2.340 3.697 -2.528 1.00 86.88 287 THR A CA 1
ATOM 2210 C C . THR A 1 287 ? 2.542 4.565 -1.292 1.00 86.88 287 THR A C 1
ATOM 2212 O O . THR A 1 287 ? 1.597 4.750 -0.530 1.00 86.88 287 THR A O 1
ATOM 2215 N N . CYS A 1 288 ? 3.730 5.153 -1.107 1.00 86.50 288 CYS A N 1
ATOM 2216 C CA . CYS A 1 288 ? 4.031 5.905 0.114 1.00 86.50 288 CYS A CA 1
ATOM 2217 C C . CYS A 1 288 ? 3.285 7.245 0.193 1.00 86.50 288 CYS A C 1
ATOM 2219 O O . CYS A 1 288 ? 3.107 7.797 1.277 1.00 86.50 288 CYS A O 1
ATOM 2221 N N . ALA A 1 289 ? 2.824 7.763 -0.946 1.00 82.12 289 ALA A N 1
ATOM 2222 C CA . ALA A 1 289 ? 2.156 9.054 -1.078 1.00 82.12 289 ALA A CA 1
ATOM 2223 C C . ALA A 1 289 ? 0.741 9.107 -0.483 1.00 82.12 289 ALA A C 1
ATOM 2225 O O . ALA A 1 289 ? 0.179 10.190 -0.311 1.00 82.12 289 ALA A O 1
ATOM 2226 N N . LEU A 1 290 ? 0.130 7.953 -0.207 1.00 83.94 290 LEU A N 1
ATOM 2227 C CA . LEU A 1 290 ? -1.280 7.859 0.155 1.00 83.94 290 LEU A CA 1
ATOM 2228 C C . LEU A 1 290 ? -1.496 6.905 1.324 1.00 83.94 290 LEU A C 1
ATOM 2230 O O . LEU A 1 290 ? -0.804 5.906 1.483 1.00 83.94 290 LEU A O 1
ATOM 2234 N N . CYS A 1 291 ? -2.548 7.172 2.088 1.00 85.50 291 CYS A N 1
ATOM 2235 C CA . CYS A 1 291 ? -3.165 6.190 2.959 1.00 85.50 291 CYS A CA 1
ATOM 2236 C C . CYS A 1 291 ? -4.656 6.092 2.635 1.00 85.50 291 CYS A C 1
ATOM 2238 O O . CYS A 1 291 ? -5.376 7.086 2.604 1.00 85.50 291 CYS A O 1
ATOM 2240 N N . VAL A 1 292 ? -5.146 4.882 2.394 1.00 86.50 292 VAL A N 1
ATOM 2241 C CA . VAL A 1 292 ? -6.561 4.652 2.092 1.00 86.50 292 VAL A CA 1
ATOM 2242 C C . VAL A 1 292 ? -7.284 4.332 3.394 1.00 86.50 292 VAL A C 1
ATOM 2244 O O . VAL A 1 292 ? -7.016 3.307 4.014 1.00 86.50 292 VAL A O 1
ATOM 2247 N N . LEU A 1 293 ? -8.211 5.185 3.819 1.00 86.06 293 LEU A N 1
ATOM 2248 C CA . LEU A 1 293 ? -9.007 4.964 5.019 1.00 86.06 293 LEU A CA 1
ATOM 2249 C C . LEU A 1 293 ? -10.362 4.343 4.659 1.00 86.06 293 LEU A C 1
ATOM 2251 O O . LEU A 1 293 ? -11.017 4.709 3.685 1.00 86.06 293 LEU A O 1
ATOM 2255 N N . GLN A 1 294 ? -10.833 3.431 5.499 1.00 83.25 294 GLN A N 1
ATOM 2256 C CA . GLN A 1 294 ? -12.263 3.182 5.601 1.00 83.25 294 GLN A CA 1
ATOM 2257 C C . GLN A 1 294 ? -12.775 4.064 6.726 1.00 83.25 294 GLN A C 1
ATOM 2259 O O . GLN A 1 294 ? -12.156 4.124 7.787 1.00 83.25 294 GLN A O 1
ATOM 2264 N N . VAL A 1 295 ? -13.874 4.764 6.496 1.00 76.81 295 VAL A N 1
ATOM 2265 C CA . VAL A 1 295 ? -14.508 5.606 7.513 1.00 76.81 295 VAL A CA 1
ATOM 2266 C C . VAL A 1 295 ? -15.934 5.126 7.717 1.00 76.81 295 VAL A C 1
ATOM 2268 O O . VAL A 1 295 ? -16.468 4.430 6.864 1.00 76.81 295 VAL A O 1
ATOM 2271 N N . ALA A 1 296 ? -16.553 5.449 8.846 1.00 71.19 296 ALA A N 1
ATOM 2272 C CA . ALA A 1 296 ? -17.986 5.212 8.986 1.00 71.19 296 ALA A CA 1
ATOM 2273 C C . ALA A 1 296 ? -18.768 6.213 8.110 1.00 71.19 296 ALA A C 1
ATOM 2275 O O . ALA A 1 296 ? -18.369 7.380 8.013 1.00 71.19 296 ALA A O 1
ATOM 2276 N N . GLY A 1 297 ? -19.841 5.740 7.469 1.00 61.12 297 GLY A N 1
ATOM 2277 C CA . GLY A 1 297 ? -20.835 6.577 6.786 1.00 61.12 297 GLY A CA 1
ATOM 2278 C C . GLY A 1 297 ? -21.700 7.395 7.740 1.00 61.12 297 GLY A C 1
ATOM 2279 O O . GLY A 1 297 ? -21.867 6.975 8.910 1.00 61.12 297 GLY A O 1
#